Protein AF-A0A8H2XYE6-F1 (afdb_monomer_lite)

Sequence (225 aa):
MPESSPPGSATGNMLPATISQSRPTKGPYEPPSEALVRTLQTTVRYSGKVWWNEWIGDPFLSKKGTPNGGAKGWLRRKFVAYWWLDNMPGVDISDQDKLWYFDGTKIGGQIYTYVNNSSVRNTGGRDPNGLGASKDEPVIKQRTFGHDFWRREHRDKYDEAVEEWKKKHDGKEPNFGDLRKISFDAFVALPEVEKEPWNAKAKEALEASQSQAGAPLPSSFERAK

Secondary structure (DSSP, 8-state):
--------------------------PSP---TT-GGGGS-SS--HHHHHGGGGGTTHHHHTTTT-TTTHHHHHHHHHIIIIIHHHHSTT----HHHHHHHHHHSSHHHHHHHHHHHHHHTT---S-TTSTT--TTS----S---HHHHHHHH-HHHHHHHHHHHHHHTTTPPP-HHHHHHHHHHHHHTS-HHHHHHHHHHHHHHHHHHHHHHHSPP--------

Radius of gyration: 29.34 Å; chains: 1; bounding box: 57×39×127 Å

Foldseek 3Di:
DDDDDDDDDDDDDDDPPPPPPPPPPDDQDDDPPPDPLVVDDLDQDPVLLLVCLVCAAPNQVVQQPDPCCGSLSVVLVCQLPPSCCVPVPPDDDDSSSSSCSLPVGCNSVVNCCQRVVCHVLVQSGDDPPDPRHPPQAQPQDPFFALLVVVCVVPVVLLVVLQVVVCVVVVNDHDDPVRSVVSSVVSLVPDDPVVSVVSRVVRVVVNVVSVVSRVDPRPPPDDPDD

pLDDT: mean 74.36, std 19.51, range [28.98, 95.25]

Structure (mmCIF, N/CA/C/O backbone):
data_AF-A0A8H2XYE6-F1
#
_entry.id   AF-A0A8H2XYE6-F1
#
loop_
_atom_site.group_PDB
_atom_site.id
_atom_site.type_symbol
_atom_site.label_atom_id
_atom_site.label_alt_id
_atom_site.label_comp_id
_atom_site.label_asym_id
_atom_site.label_entity_id
_atom_site.label_seq_id
_atom_site.pdbx_PDB_ins_code
_atom_site.Cartn_x
_atom_site.Cartn_y
_atom_site.Cartn_z
_atom_site.occupancy
_atom_site.B_iso_or_equiv
_atom_site.auth_seq_id
_atom_site.auth_comp_id
_atom_site.auth_asym_id
_atom_site.auth_atom_id
_atom_site.pdbx_PDB_model_num
ATOM 1 N N . MET A 1 1 ? 31.196 -3.917 -91.073 1.00 37.62 1 MET A N 1
ATOM 2 C CA . MET A 1 1 ? 32.294 -3.432 -90.207 1.00 37.62 1 MET A CA 1
ATOM 3 C C . MET A 1 1 ? 31.783 -2.181 -89.503 1.00 37.62 1 MET A C 1
ATOM 5 O O . MET A 1 1 ? 31.254 -1.360 -90.248 1.00 37.62 1 MET A O 1
ATOM 9 N N . PRO A 1 2 ? 31.942 -1.945 -88.187 1.00 46.31 2 PRO A N 1
ATOM 10 C CA . PRO A 1 2 ? 32.247 -2.811 -87.027 1.00 46.31 2 PRO A CA 1
ATOM 11 C C . PRO A 1 2 ? 31.198 -2.625 -85.867 1.00 46.31 2 PRO A C 1
ATOM 13 O O . PRO A 1 2 ? 30.348 -1.747 -85.948 1.00 46.31 2 PRO A O 1
ATOM 16 N N . GLU A 1 3 ? 30.973 -3.619 -84.996 1.00 36.75 3 GLU A N 1
ATOM 17 C CA . GLU A 1 3 ? 31.399 -3.750 -83.570 1.00 36.75 3 GLU A CA 1
ATOM 18 C C . GLU A 1 3 ? 30.429 -3.255 -82.460 1.00 36.75 3 GLU A C 1
ATOM 20 O O . GLU A 1 3 ? 30.119 -2.078 -82.343 1.00 36.75 3 GLU A O 1
ATOM 25 N N . SER A 1 4 ? 30.000 -4.229 -81.638 1.00 36.94 4 SER A N 1
ATOM 26 C CA . SER A 1 4 ? 30.152 -4.353 -80.167 1.00 36.94 4 SER A CA 1
ATOM 27 C C . SER A 1 4 ? 29.680 -3.254 -79.180 1.00 36.94 4 SER A C 1
ATOM 29 O O . SER A 1 4 ? 30.147 -2.124 -79.183 1.00 36.94 4 SER A O 1
ATOM 31 N N . SER A 1 5 ? 28.819 -3.668 -78.230 1.00 42.56 5 SER A N 1
ATOM 32 C CA . SER A 1 5 ? 28.442 -3.025 -76.934 1.00 42.56 5 SER A CA 1
ATOM 33 C C . SER A 1 5 ? 29.624 -2.993 -75.915 1.00 42.56 5 SER A C 1
ATOM 35 O O . SER A 1 5 ? 30.624 -3.633 -76.253 1.00 42.56 5 SER A O 1
ATOM 37 N N . PRO A 1 6 ? 29.580 -2.418 -74.663 1.00 51.03 6 PRO A N 1
ATOM 38 C CA . PRO A 1 6 ? 28.442 -2.159 -73.734 1.00 51.03 6 PRO A CA 1
ATOM 39 C C . PRO A 1 6 ? 28.579 -0.861 -72.834 1.00 51.03 6 PRO A C 1
ATOM 41 O O . PRO A 1 6 ? 29.017 0.150 -73.368 1.00 51.03 6 PRO A O 1
ATOM 44 N N . PRO A 1 7 ? 28.175 -0.798 -71.530 1.00 58.09 7 PRO A N 1
ATOM 45 C CA . PRO A 1 7 ? 26.926 -0.210 -70.994 1.00 58.09 7 PRO A CA 1
ATOM 46 C C . PRO A 1 7 ? 27.121 0.970 -69.989 1.00 58.09 7 PRO A C 1
ATOM 48 O O . PRO A 1 7 ? 28.227 1.202 -69.510 1.00 58.09 7 PRO A O 1
ATOM 51 N N . GLY A 1 8 ? 26.049 1.663 -69.557 1.00 28.98 8 GLY A N 1
ATOM 52 C CA . GLY A 1 8 ? 26.128 2.510 -68.346 1.00 28.98 8 GLY A CA 1
ATOM 53 C C . GLY A 1 8 ? 25.050 3.584 -68.120 1.00 28.98 8 GLY A C 1
ATOM 54 O O . GLY A 1 8 ? 25.030 4.596 -68.801 1.00 28.98 8 GLY A O 1
ATOM 55 N N . SER A 1 9 ? 24.256 3.371 -67.065 1.00 32.16 9 SER A N 1
ATOM 56 C CA . SER A 1 9 ? 23.711 4.350 -66.099 1.00 32.16 9 SER A CA 1
ATOM 57 C C . SER A 1 9 ? 22.730 5.474 -66.499 1.00 32.16 9 SER A C 1
ATOM 59 O O . SER A 1 9 ? 23.094 6.513 -67.028 1.00 32.16 9 SER A O 1
ATOM 61 N N . ALA A 1 10 ? 21.505 5.289 -65.986 1.00 35.12 10 ALA A N 1
ATOM 62 C CA . ALA A 1 10 ? 20.803 6.148 -65.017 1.00 35.12 10 ALA A CA 1
ATOM 63 C C . ALA A 1 10 ? 20.412 7.596 -65.383 1.00 35.12 10 ALA A C 1
ATOM 65 O O . ALA A 1 10 ? 21.234 8.500 -65.425 1.00 35.12 10 ALA A O 1
ATOM 66 N N . THR A 1 11 ? 19.100 7.832 -65.444 1.00 41.25 11 THR A N 1
ATOM 67 C CA . THR A 1 11 ? 18.343 8.916 -64.770 1.00 41.25 11 THR A CA 1
ATOM 68 C C . THR A 1 11 ? 16.859 8.611 -65.048 1.00 41.25 11 THR A C 1
ATOM 70 O O . THR A 1 11 ? 16.470 8.399 -66.184 1.00 41.25 11 THR A O 1
ATOM 73 N N . GLY A 1 12 ? 15.957 8.412 -64.090 1.00 32.56 12 GLY A N 1
ATOM 74 C CA . GLY A 1 12 ? 15.870 9.015 -62.767 1.00 32.56 12 GLY A CA 1
ATOM 75 C C . GLY A 1 12 ? 14.715 10.018 -62.715 1.00 32.56 12 GLY A C 1
ATOM 76 O O . GLY A 1 12 ? 14.930 11.135 -62.281 1.00 32.56 12 GLY A O 1
ATOM 77 N N . ASN A 1 13 ? 13.513 9.641 -63.171 1.00 38.78 13 ASN A N 1
ATOM 78 C CA . ASN A 1 13 ? 12.279 10.399 -62.937 1.00 38.78 13 ASN A CA 1
ATOM 79 C C . ASN A 1 13 ? 11.259 9.482 -62.251 1.00 38.78 13 ASN A C 1
ATOM 81 O O . ASN A 1 13 ? 10.368 8.924 -62.884 1.00 38.78 13 ASN A O 1
ATOM 85 N N . MET A 1 14 ? 11.405 9.318 -60.936 1.00 36.94 14 MET A N 1
ATOM 86 C CA . MET A 1 14 ? 10.290 8.940 -60.075 1.00 36.94 14 MET A CA 1
ATOM 87 C C . MET A 1 14 ? 10.120 10.019 -59.014 1.00 36.94 14 MET A C 1
ATOM 89 O O . MET A 1 14 ? 11.045 10.356 -58.279 1.00 36.94 14 MET A O 1
ATOM 93 N N . LEU A 1 15 ? 8.912 10.569 -59.004 1.00 43.12 15 LEU A N 1
ATOM 94 C CA . LEU A 1 15 ? 8.352 11.462 -58.001 1.00 43.12 15 LEU A CA 1
ATOM 95 C C . LEU A 1 15 ? 8.708 10.975 -56.585 1.00 43.12 15 LEU A C 1
ATOM 97 O O . LEU A 1 15 ? 8.541 9.782 -56.311 1.00 43.12 15 LEU A O 1
ATOM 101 N N . PRO A 1 16 ? 9.123 11.846 -55.650 1.00 39.62 16 PRO A N 1
ATOM 102 C CA . PRO A 1 16 ? 9.131 11.457 -54.255 1.00 39.62 16 PRO A CA 1
ATOM 103 C C . PRO A 1 16 ? 7.673 11.321 -53.811 1.00 39.62 16 PRO A C 1
ATOM 105 O O . PRO A 1 16 ? 6.947 12.305 -53.671 1.00 39.62 16 PRO A O 1
ATOM 108 N N . ALA A 1 17 ? 7.238 10.081 -53.595 1.00 39.84 17 ALA A N 1
ATOM 109 C CA . ALA A 1 17 ? 6.090 9.823 -52.751 1.00 39.84 17 ALA A CA 1
ATOM 110 C C . ALA A 1 17 ? 6.421 10.415 -51.378 1.00 39.84 17 ALA A C 1
ATOM 112 O O . ALA A 1 17 ? 7.273 9.896 -50.655 1.00 39.84 17 ALA A O 1
ATOM 113 N N . THR A 1 18 ? 5.771 11.526 -51.038 1.00 38.59 18 THR A N 1
ATOM 114 C CA . THR A 1 18 ? 5.719 12.045 -49.676 1.00 38.59 18 THR A CA 1
ATOM 115 C C . THR A 1 18 ? 5.009 10.998 -48.830 1.00 38.59 18 THR A C 1
ATOM 117 O O . THR A 1 18 ? 3.802 11.058 -48.602 1.00 38.59 18 THR A O 1
ATOM 120 N N . ILE A 1 19 ? 5.759 9.995 -48.378 1.00 40.09 19 ILE A N 1
ATOM 121 C CA . ILE A 1 19 ? 5.356 9.163 -47.262 1.00 40.09 19 ILE A CA 1
ATOM 122 C C . ILE A 1 19 ? 5.453 10.090 -46.055 1.00 40.09 19 ILE A C 1
ATOM 124 O O . ILE A 1 19 ? 6.488 10.203 -45.398 1.00 40.09 19 ILE A O 1
ATOM 128 N N . SER A 1 20 ? 4.354 10.792 -45.793 1.00 38.19 20 SER A N 1
ATOM 129 C CA . SER A 1 20 ? 4.069 11.357 -44.486 1.00 38.19 20 SER A CA 1
ATOM 130 C C . SER A 1 20 ? 3.920 10.170 -43.535 1.00 38.19 20 SER A C 1
ATOM 132 O O . SER A 1 20 ? 2.824 9.686 -43.263 1.00 38.19 20 SER A O 1
ATOM 134 N N . GLN A 1 21 ? 5.054 9.618 -43.097 1.00 37.59 21 GLN A N 1
ATOM 135 C CA . GLN A 1 21 ? 5.116 8.753 -41.934 1.00 37.59 21 GLN A CA 1
ATOM 136 C C . GLN A 1 21 ? 4.787 9.655 -40.751 1.00 37.59 21 GLN A C 1
ATOM 138 O O . GLN A 1 21 ? 5.663 10.236 -40.109 1.00 37.59 21 GLN A O 1
ATOM 143 N N . SER A 1 22 ? 3.493 9.793 -40.474 1.00 38.56 22 SER A N 1
ATOM 144 C CA . SER A 1 22 ? 3.035 10.148 -39.145 1.00 38.56 22 SER A CA 1
ATOM 145 C C . SER A 1 22 ? 3.695 9.154 -38.195 1.00 38.56 22 SER A C 1
ATOM 147 O O . SER A 1 22 ? 3.320 7.980 -38.164 1.00 38.56 22 SER A O 1
ATOM 149 N N . ARG A 1 23 ? 4.734 9.591 -37.471 1.00 41.25 23 ARG A N 1
ATOM 150 C CA . ARG A 1 23 ? 5.272 8.828 -36.344 1.00 41.25 23 ARG A CA 1
ATOM 151 C C . ARG A 1 23 ? 4.072 8.479 -35.471 1.00 41.25 23 ARG A C 1
ATOM 153 O O . ARG A 1 23 ? 3.424 9.418 -35.003 1.00 41.25 23 ARG A O 1
ATOM 160 N N . PRO A 1 24 ? 3.759 7.194 -35.236 1.00 44.78 24 PRO A N 1
ATOM 161 C CA . PRO A 1 24 ? 2.800 6.881 -34.202 1.00 44.78 24 PRO A CA 1
ATOM 162 C C . PRO A 1 24 ? 3.378 7.472 -32.919 1.00 44.78 24 PRO A C 1
ATOM 164 O O . PRO A 1 24 ? 4.505 7.155 -32.522 1.00 44.78 24 PRO A O 1
ATOM 167 N N . THR A 1 25 ? 2.648 8.407 -32.320 1.00 45.75 25 THR A N 1
ATOM 168 C CA . THR A 1 25 ? 2.842 8.804 -30.933 1.00 45.75 25 THR A CA 1
ATOM 169 C C . THR A 1 25 ? 2.807 7.508 -30.139 1.00 45.75 25 THR A C 1
ATOM 171 O O . THR A 1 25 ? 1.751 6.901 -29.993 1.00 45.75 25 THR A O 1
ATOM 174 N N . LYS A 1 26 ? 3.987 7.002 -29.748 1.00 52.44 26 LYS A N 1
ATOM 175 C CA . LYS A 1 26 ? 4.106 5.732 -29.030 1.00 52.44 26 LYS A CA 1
ATOM 176 C C . LYS A 1 26 ? 3.249 5.855 -27.776 1.00 52.44 26 LYS A C 1
ATOM 178 O O . LYS A 1 26 ? 3.611 6.590 -26.858 1.00 52.44 26 LYS A O 1
ATOM 183 N N . GLY A 1 27 ? 2.106 5.173 -27.773 1.00 63.56 27 GLY A N 1
ATOM 184 C CA . GLY A 1 27 ? 1.338 4.948 -26.561 1.00 63.56 27 GLY A CA 1
ATOM 185 C C . GLY A 1 27 ? 2.218 4.269 -25.506 1.00 63.56 27 GLY A C 1
ATOM 186 O O . GLY A 1 27 ? 3.328 3.816 -25.817 1.00 63.56 27 GLY A O 1
ATOM 187 N N . PRO A 1 28 ? 1.763 4.213 -24.245 1.00 80.31 28 PRO A N 1
ATOM 188 C CA . PRO A 1 28 ? 2.451 3.421 -23.237 1.00 80.31 28 PRO A CA 1
ATOM 189 C C . PRO A 1 28 ? 2.683 2.002 -23.777 1.00 80.31 28 PRO A C 1
ATOM 191 O O . PRO A 1 28 ? 1.804 1.429 -24.417 1.00 80.31 28 PRO A O 1
ATOM 194 N N . TYR A 1 29 ? 3.900 1.487 -23.587 1.00 88.31 29 TYR A N 1
ATOM 195 C CA . TYR A 1 29 ? 4.265 0.138 -24.014 1.00 88.31 29 TYR A CA 1
ATOM 196 C C . TYR A 1 29 ? 3.285 -0.875 -23.421 1.00 88.31 29 TYR A C 1
ATOM 198 O O . TYR A 1 29 ? 3.014 -0.819 -22.224 1.00 88.31 29 TYR A O 1
ATOM 206 N N . GLU A 1 30 ? 2.799 -1.792 -24.253 1.00 90.44 30 GLU A N 1
ATOM 207 C CA . GLU A 1 30 ? 1.877 -2.853 -23.869 1.00 90.44 30 GLU A CA 1
ATOM 208 C C . GLU A 1 30 ? 2.434 -4.183 -24.410 1.00 90.44 30 GLU A C 1
ATOM 210 O O . GLU A 1 30 ? 2.654 -4.294 -25.621 1.00 90.44 30 GLU A O 1
ATOM 215 N N . PRO A 1 31 ? 2.700 -5.183 -23.551 1.00 91.81 31 PRO A N 1
ATOM 216 C CA . PRO A 1 31 ? 3.188 -6.488 -23.978 1.00 91.81 31 PRO A CA 1
ATOM 217 C C . PRO A 1 31 ? 2.189 -7.192 -24.904 1.00 91.81 31 PRO A C 1
ATOM 219 O O . PRO A 1 31 ? 0.978 -7.015 -24.729 1.00 91.81 31 PRO A O 1
ATOM 222 N N . PRO A 1 32 ? 2.640 -8.067 -25.817 1.00 92.44 32 PRO A N 1
ATOM 223 C CA . PRO A 1 32 ? 1.749 -8.972 -26.545 1.00 92.44 32 PRO A CA 1
ATOM 224 C C . PRO A 1 32 ? 0.827 -9.764 -25.605 1.00 92.44 32 PRO A C 1
ATOM 226 O O . PRO A 1 32 ? 1.177 -10.012 -24.449 1.00 92.44 32 PRO A O 1
ATOM 229 N N . SER A 1 33 ? -0.360 -10.159 -26.066 1.00 90.31 33 SER A N 1
ATOM 230 C CA . SER A 1 33 ? -1.360 -10.889 -25.258 1.00 90.31 33 SER A CA 1
ATOM 231 C C . SER A 1 33 ? -0.843 -12.205 -24.669 1.00 90.31 33 SER A C 1
ATOM 233 O O . SER A 1 33 ? -1.236 -12.607 -23.578 1.00 90.31 33 SER A O 1
ATOM 235 N N . GLU A 1 34 ? 0.064 -12.844 -25.390 1.00 90.69 34 GLU A N 1
ATOM 236 C CA . GLU A 1 34 ? 0.706 -14.121 -25.110 1.00 90.69 34 GLU A CA 1
ATOM 237 C C . GLU A 1 34 ? 2.037 -13.969 -24.360 1.00 90.69 34 GLU A C 1
ATOM 239 O O . GLU A 1 34 ? 2.695 -14.964 -24.053 1.00 90.69 34 GLU A O 1
ATOM 244 N N . ALA A 1 35 ? 2.451 -12.734 -24.057 1.00 90.12 35 ALA A N 1
ATOM 245 C CA . ALA A 1 35 ? 3.699 -12.477 -23.358 1.00 90.12 35 ALA A CA 1
ATOM 246 C C . ALA A 1 35 ? 3.690 -13.128 -21.970 1.00 90.12 35 ALA A C 1
ATOM 248 O O . ALA A 1 35 ? 2.752 -12.952 -21.188 1.00 90.12 35 ALA A O 1
ATOM 249 N N . LEU A 1 36 ? 4.785 -13.817 -21.632 1.00 88.81 36 LEU A N 1
ATOM 250 C CA . LEU A 1 36 ? 4.950 -14.520 -20.356 1.00 88.81 36 LEU A CA 1
ATOM 251 C C . LEU A 1 36 ? 4.669 -13.612 -19.152 1.00 88.81 36 LEU A C 1
ATOM 253 O O . LEU A 1 36 ? 4.092 -14.044 -18.163 1.00 88.81 36 LEU A O 1
ATOM 257 N N . VAL A 1 37 ? 5.007 -12.326 -19.256 1.00 89.44 37 VAL A N 1
ATOM 258 C CA . VAL A 1 37 ? 4.776 -11.332 -18.205 1.00 89.44 37 VAL A CA 1
ATOM 259 C C . VAL A 1 37 ? 3.307 -11.209 -17.777 1.00 89.44 37 VAL A C 1
ATOM 261 O O . VAL A 1 37 ? 3.024 -10.896 -16.621 1.00 89.44 37 VAL A O 1
ATOM 264 N N . ARG A 1 38 ? 2.362 -11.497 -18.682 1.00 89.50 38 ARG A N 1
ATOM 265 C CA . ARG A 1 38 ? 0.918 -11.442 -18.415 1.00 89.50 38 ARG A CA 1
ATOM 266 C C . ARG A 1 38 ? 0.406 -12.636 -17.614 1.00 89.50 38 ARG A C 1
ATOM 268 O O . ARG A 1 38 ? -0.674 -12.543 -17.039 1.00 89.50 38 ARG A O 1
ATOM 275 N N . THR A 1 39 ? 1.159 -13.734 -17.556 1.00 88.19 39 THR A N 1
ATOM 276 C CA . THR A 1 39 ? 0.785 -14.936 -16.790 1.00 88.19 39 THR A CA 1
ATOM 277 C C . THR A 1 39 ? 1.317 -14.906 -15.355 1.00 88.19 39 THR A C 1
ATOM 279 O O . THR A 1 39 ? 0.969 -15.758 -14.535 1.00 88.19 39 THR A O 1
ATOM 282 N N . LEU A 1 40 ? 2.154 -13.917 -15.027 1.00 85.25 40 LEU A N 1
ATOM 283 C CA . LEU A 1 40 ? 2.796 -13.797 -13.725 1.00 85.25 40 LEU A CA 1
ATOM 284 C C . LEU A 1 40 ? 1.822 -13.333 -12.631 1.00 85.25 40 LEU A C 1
ATOM 286 O O . LEU A 1 40 ? 0.862 -12.598 -12.860 1.00 85.25 40 LEU A O 1
ATOM 290 N N . GLN A 1 41 ? 2.101 -13.745 -11.393 1.00 83.12 41 GLN A N 1
ATOM 291 C CA . GLN A 1 41 ? 1.258 -13.441 -10.236 1.00 83.12 41 GLN A CA 1
ATOM 292 C C . GLN A 1 41 ? 1.299 -11.955 -9.867 1.00 83.12 41 GLN A C 1
ATOM 294 O O . GLN A 1 41 ? 2.315 -11.459 -9.406 1.00 83.12 41 GLN A O 1
ATOM 299 N N . THR A 1 42 ? 0.165 -11.261 -9.866 1.00 86.31 42 THR A N 1
ATOM 300 C CA . THR A 1 42 ? 0.097 -9.824 -9.521 1.00 86.31 42 THR A CA 1
ATOM 301 C C . THR A 1 42 ? 0.209 -9.507 -8.016 1.00 86.31 42 THR A C 1
ATOM 303 O O . THR A 1 42 ? -0.209 -8.437 -7.560 1.00 86.31 42 THR A O 1
ATOM 306 N N . THR A 1 43 ? 0.748 -10.433 -7.222 1.00 78.88 43 THR A N 1
ATOM 307 C CA . THR A 1 43 ? 0.947 -10.293 -5.776 1.00 78.88 43 THR A CA 1
ATOM 308 C C . THR A 1 43 ? 2.390 -10.611 -5.416 1.00 78.88 43 THR 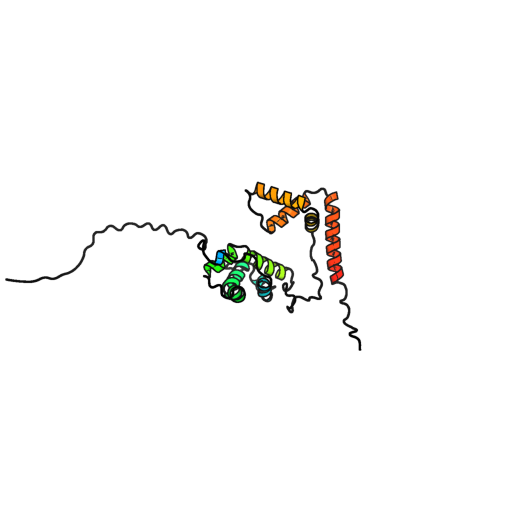A C 1
ATOM 310 O O . THR A 1 43 ? 2.914 -11.663 -5.771 1.00 78.88 43 THR A O 1
ATOM 313 N N . VAL A 1 44 ? 3.026 -9.719 -4.656 1.00 75.62 44 VAL A N 1
ATOM 314 C CA . VAL A 1 44 ? 4.400 -9.919 -4.190 1.00 75.62 44 VAL A CA 1
ATOM 315 C C . VAL A 1 44 ? 4.399 -10.928 -3.044 1.00 75.62 44 VAL A C 1
ATOM 317 O O . VAL A 1 44 ? 3.794 -10.684 -1.991 1.00 75.62 44 VAL A O 1
ATOM 320 N N . ARG A 1 45 ? 5.097 -12.051 -3.241 1.00 74.75 45 ARG A N 1
ATOM 321 C CA . ARG A 1 45 ? 5.336 -13.055 -2.196 1.00 74.75 45 ARG A CA 1
ATOM 322 C C . ARG A 1 45 ? 6.097 -12.450 -1.021 1.00 74.75 45 ARG A C 1
ATOM 324 O O . ARG A 1 45 ? 6.759 -11.424 -1.145 1.00 74.75 45 ARG A O 1
ATOM 331 N N . TYR A 1 46 ? 6.013 -13.108 0.130 1.00 67.88 46 TYR A N 1
ATOM 332 C CA . TYR A 1 46 ? 6.646 -12.626 1.353 1.00 67.88 46 TYR A CA 1
ATOM 333 C C . TYR A 1 46 ? 8.158 -12.399 1.196 1.00 67.88 46 TYR A C 1
ATOM 335 O O . TYR A 1 46 ? 8.635 -11.303 1.480 1.00 67.88 46 TYR A O 1
ATOM 343 N N . SER A 1 47 ? 8.884 -13.383 0.657 1.00 65.81 47 SER A N 1
ATOM 344 C CA . SER A 1 47 ? 10.322 -13.283 0.362 1.00 65.81 47 SER A CA 1
ATOM 345 C C . SER A 1 47 ? 10.654 -12.090 -0.539 1.00 65.81 47 SER A C 1
ATOM 347 O O . SER A 1 47 ? 11.575 -11.330 -0.254 1.00 65.81 47 SER A O 1
ATOM 349 N N . GLY A 1 48 ? 9.821 -11.844 -1.553 1.00 69.12 48 GLY A N 1
ATOM 350 C CA . GLY A 1 48 ? 9.962 -10.692 -2.439 1.00 69.12 48 GLY A CA 1
ATOM 351 C C . GLY A 1 48 ? 9.737 -9.343 -1.764 1.00 69.12 48 GLY A C 1
ATOM 352 O O . GLY A 1 48 ? 10.228 -8.338 -2.267 1.00 69.12 48 GLY A O 1
ATOM 353 N N . LYS A 1 49 ? 9.040 -9.288 -0.623 1.00 78.25 49 LYS A N 1
ATOM 354 C CA . LYS A 1 49 ? 8.957 -8.074 0.207 1.00 78.25 49 LYS A CA 1
ATOM 355 C C . LYS A 1 49 ? 10.194 -7.924 1.090 1.00 78.25 49 LYS A C 1
ATOM 357 O O . LYS A 1 49 ? 10.747 -6.833 1.128 1.00 78.25 49 LYS A O 1
ATOM 362 N N . VAL A 1 50 ? 10.640 -9.009 1.732 1.00 72.19 50 VAL A N 1
ATOM 363 C CA . VAL A 1 50 ? 11.827 -9.033 2.613 1.00 72.19 50 VAL A CA 1
ATOM 364 C C . VAL A 1 50 ? 13.080 -8.539 1.894 1.00 72.19 50 VAL A C 1
ATOM 366 O O . VAL A 1 50 ? 13.860 -7.803 2.487 1.00 72.19 50 VAL A O 1
ATOM 369 N N . TRP A 1 51 ? 13.231 -8.858 0.606 1.00 82.19 51 TRP A N 1
ATOM 370 C CA . TRP A 1 51 ? 14.336 -8.365 -0.225 1.00 82.19 51 TRP A CA 1
ATOM 371 C C . TRP A 1 51 ? 14.523 -6.840 -0.138 1.00 82.19 51 TRP A C 1
ATOM 373 O O . TRP A 1 51 ? 15.637 -6.336 -0.147 1.00 82.19 51 TRP A O 1
ATOM 383 N N . TRP A 1 52 ? 13.435 -6.079 0.007 1.00 84.44 52 TRP A N 1
ATOM 384 C CA . TRP A 1 52 ? 13.500 -4.620 0.066 1.00 84.44 52 TRP A CA 1
ATOM 385 C C . TRP A 1 52 ? 13.905 -4.053 1.429 1.00 84.44 52 TRP A C 1
ATOM 387 O O . TRP A 1 52 ? 14.011 -2.833 1.556 1.00 84.44 52 TRP A O 1
ATOM 397 N N . ASN A 1 53 ? 14.112 -4.892 2.446 1.00 80.44 53 ASN A N 1
ATOM 398 C CA . ASN A 1 53 ? 14.339 -4.426 3.812 1.00 80.44 53 ASN A CA 1
ATOM 399 C C . ASN A 1 53 ? 15.624 -3.620 3.970 1.00 80.44 53 ASN A C 1
ATOM 401 O O . ASN A 1 53 ? 15.625 -2.620 4.679 1.00 80.44 53 ASN A O 1
ATOM 405 N N . GLU A 1 54 ? 16.678 -3.989 3.243 1.00 76.06 54 GLU A N 1
ATOM 406 C CA . GLU A 1 54 ? 17.957 -3.264 3.243 1.00 76.06 54 GLU A CA 1
ATOM 407 C C . GLU A 1 54 ? 17.831 -1.808 2.750 1.00 76.06 54 GLU A C 1
ATOM 409 O O . GLU A 1 54 ? 18.690 -0.969 3.011 1.00 76.06 54 GLU A O 1
ATOM 414 N N . TRP A 1 55 ? 16.740 -1.488 2.050 1.00 81.12 55 TRP A N 1
ATOM 415 C CA . TRP A 1 55 ? 16.481 -0.171 1.477 1.00 81.12 55 TRP A CA 1
ATOM 416 C C . TRP A 1 55 ? 15.486 0.662 2.295 1.00 81.12 55 TRP A C 1
ATOM 418 O O . TRP A 1 55 ? 15.159 1.786 1.906 1.00 81.12 55 TRP A O 1
ATOM 428 N N . ILE A 1 56 ? 14.982 0.126 3.408 1.00 80.88 56 ILE A N 1
ATOM 429 C CA . ILE A 1 56 ? 14.069 0.826 4.315 1.00 80.88 56 ILE A CA 1
ATOM 430 C C . ILE A 1 56 ? 14.822 1.937 5.066 1.00 80.88 56 ILE A C 1
ATOM 432 O O . ILE A 1 56 ? 16.014 1.847 5.332 1.00 80.88 56 ILE A O 1
ATOM 436 N N . GLY A 1 57 ? 14.112 3.015 5.396 1.00 72.69 57 GLY A N 1
ATOM 437 C CA . GLY A 1 57 ? 14.668 4.213 6.024 1.00 72.69 57 GLY A CA 1
ATOM 438 C C . GLY A 1 57 ? 15.275 5.186 5.012 1.00 72.69 57 GLY A C 1
ATOM 439 O O . GLY A 1 57 ? 14.738 5.382 3.913 1.00 72.69 57 GLY A O 1
ATOM 440 N N . ASP A 1 58 ? 16.384 5.812 5.395 1.00 78.75 58 ASP A N 1
ATOM 441 C CA . ASP A 1 58 ? 17.062 6.872 4.640 1.00 78.75 58 ASP A CA 1
ATOM 442 C C . ASP A 1 58 ? 17.466 6.504 3.203 1.00 78.75 58 ASP A C 1
ATOM 444 O O . ASP A 1 58 ? 17.310 7.357 2.317 1.00 78.75 58 ASP A O 1
ATOM 448 N N . PRO A 1 59 ? 17.899 5.265 2.888 1.00 83.38 59 PRO A N 1
ATOM 449 C CA . PRO A 1 59 ? 18.201 4.888 1.509 1.00 83.38 59 PRO A CA 1
ATOM 450 C C . PRO A 1 59 ? 17.024 5.113 0.553 1.00 83.38 59 PRO A C 1
ATOM 452 O O . PRO A 1 59 ? 17.229 5.600 -0.560 1.00 83.38 59 PRO A O 1
ATOM 455 N N . PHE A 1 60 ? 15.795 4.837 0.999 1.00 88.25 60 PHE A N 1
ATOM 456 C CA . PHE A 1 60 ? 14.570 5.112 0.248 1.00 88.25 60 PHE A CA 1
ATOM 457 C C . PHE A 1 60 ? 14.080 6.555 0.418 1.00 88.25 60 PHE A C 1
ATOM 459 O O . PHE A 1 60 ? 13.706 7.200 -0.567 1.00 88.25 60 PHE A O 1
ATOM 466 N N . LEU A 1 61 ? 14.064 7.081 1.648 1.00 86.50 61 LEU A N 1
ATOM 467 C CA . LEU A 1 61 ? 13.524 8.416 1.934 1.00 86.50 61 LEU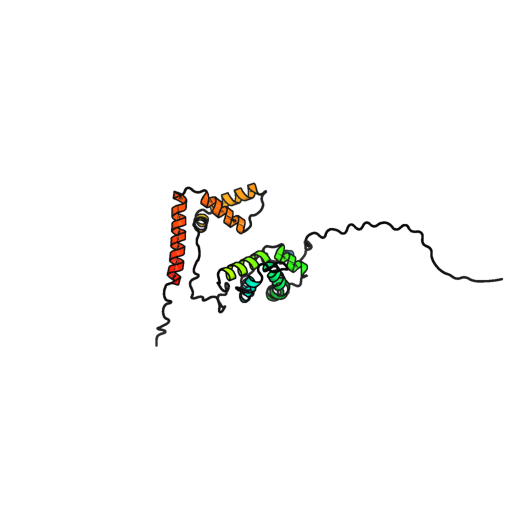 A CA 1
ATOM 468 C C . LEU A 1 61 ? 14.325 9.522 1.238 1.00 86.50 61 LEU A C 1
ATOM 470 O O . LEU A 1 61 ? 13.716 10.442 0.693 1.00 86.50 61 LEU A O 1
ATOM 474 N N . SER A 1 62 ? 15.649 9.372 1.132 1.00 87.69 62 SER A N 1
ATOM 475 C CA . SER A 1 62 ? 16.535 10.293 0.399 1.00 87.69 62 SER A CA 1
ATOM 476 C C . SER A 1 62 ? 16.240 10.386 -1.102 1.00 87.69 62 SER A C 1
ATOM 478 O O . SER A 1 62 ? 16.767 11.265 -1.782 1.00 87.69 62 SER A O 1
ATOM 480 N N . LYS A 1 63 ? 15.416 9.485 -1.654 1.00 90.88 63 LYS A N 1
ATOM 481 C CA . LYS A 1 63 ? 15.008 9.501 -3.069 1.00 90.88 63 LYS A CA 1
ATOM 482 C C . LYS A 1 63 ? 13.679 10.215 -3.289 1.00 90.88 63 LYS A C 1
ATOM 484 O O . LYS A 1 63 ? 13.273 10.421 -4.432 1.00 90.88 63 LYS A O 1
ATOM 489 N N . LYS A 1 64 ? 12.951 10.588 -2.234 1.00 85.75 64 LYS A N 1
ATOM 490 C CA . LYS A 1 64 ? 11.706 11.353 -2.388 1.00 85.75 64 LYS A CA 1
ATOM 491 C C . LYS A 1 64 ? 12.018 12.747 -2.938 1.00 85.75 64 LYS A C 1
ATOM 493 O O . LYS A 1 64 ? 12.953 13.396 -2.495 1.00 85.75 64 LYS A O 1
ATOM 498 N N . GLY A 1 65 ? 11.242 13.187 -3.929 1.00 79.62 65 GLY A N 1
ATOM 499 C CA . GLY A 1 65 ? 11.413 14.501 -4.559 1.00 79.62 65 GLY A CA 1
ATOM 500 C C . GLY A 1 65 ? 12.614 14.633 -5.502 1.00 79.62 65 GLY A C 1
ATOM 501 O O . GLY A 1 65 ? 12.790 15.697 -6.088 1.00 79.62 65 GLY A O 1
ATOM 502 N N . THR A 1 66 ? 13.424 13.586 -5.704 1.00 84.31 66 THR A N 1
ATOM 503 C CA . THR A 1 66 ? 14.561 13.673 -6.631 1.00 84.31 66 THR A CA 1
ATOM 504 C C . THR A 1 66 ? 14.103 13.636 -8.096 1.00 84.31 66 THR A C 1
ATOM 506 O O . THR A 1 66 ? 13.111 12.964 -8.414 1.00 84.31 66 THR A O 1
ATOM 509 N N . PRO A 1 67 ? 14.858 14.263 -9.020 1.00 72.62 67 PRO A N 1
ATOM 510 C CA . PRO A 1 67 ? 14.656 14.103 -10.460 1.00 72.62 67 PRO A CA 1
ATOM 511 C C . PRO A 1 67 ? 14.636 12.621 -10.884 1.00 72.62 67 PRO A C 1
ATOM 513 O O . PRO A 1 67 ? 15.158 11.752 -10.181 1.00 72.62 67 PRO A O 1
ATOM 516 N N . ASN A 1 68 ? 14.039 12.318 -12.042 1.00 74.94 68 ASN A N 1
ATOM 517 C CA . ASN A 1 68 ? 13.889 10.955 -12.591 1.00 74.94 68 ASN A CA 1
ATOM 518 C C . ASN A 1 68 ? 12.931 10.035 -11.807 1.00 74.94 68 ASN A C 1
ATOM 520 O O . ASN A 1 68 ? 13.222 8.857 -11.565 1.00 74.94 68 ASN A O 1
ATOM 524 N N . GLY A 1 69 ? 11.768 10.575 -11.430 1.00 79.44 69 GLY A N 1
ATOM 525 C CA . GLY A 1 69 ? 10.661 9.814 -10.838 1.00 79.44 69 GLY A CA 1
ATOM 526 C C . GLY A 1 69 ? 10.792 9.542 -9.336 1.00 79.44 69 GLY A C 1
ATOM 527 O O . GLY A 1 69 ? 10.038 8.723 -8.804 1.00 79.44 69 GLY A O 1
ATOM 528 N N . GLY A 1 70 ? 11.735 10.200 -8.655 1.00 91.38 70 GLY A N 1
ATOM 529 C CA . GLY A 1 70 ? 11.923 10.105 -7.210 1.00 91.38 70 GLY A CA 1
ATOM 530 C C . GLY A 1 70 ? 12.100 8.672 -6.703 1.00 91.38 70 GLY A C 1
ATOM 531 O O . GLY A 1 70 ? 12.657 7.798 -7.373 1.00 91.38 70 GLY A O 1
ATOM 532 N N . ALA A 1 71 ? 11.549 8.413 -5.519 1.00 89.88 71 ALA A N 1
ATOM 533 C CA . ALA A 1 71 ? 11.625 7.118 -4.859 1.00 89.88 71 ALA A CA 1
ATOM 534 C C . ALA A 1 71 ? 10.973 5.993 -5.681 1.00 89.88 71 ALA A C 1
ATOM 536 O O . ALA A 1 71 ? 11.502 4.885 -5.731 1.00 89.88 71 ALA A O 1
ATOM 537 N N . LYS A 1 72 ? 9.877 6.276 -6.403 1.00 91.50 72 LYS A N 1
ATOM 538 C CA . LYS A 1 72 ? 9.238 5.283 -7.283 1.00 91.50 72 LYS A CA 1
ATOM 539 C C . LYS A 1 72 ? 10.123 4.951 -8.488 1.00 91.50 72 LYS A C 1
ATOM 541 O O . LYS A 1 72 ? 10.291 3.781 -8.810 1.00 91.50 72 LYS A O 1
ATOM 546 N N . GLY A 1 73 ? 10.728 5.952 -9.126 1.00 91.94 73 GLY A N 1
ATOM 547 C CA . GLY A 1 73 ? 11.675 5.749 -10.226 1.00 91.94 73 GLY A CA 1
ATOM 548 C C . GLY A 1 73 ? 12.934 4.995 -9.792 1.00 91.94 73 GLY A C 1
ATOM 549 O O . GLY A 1 73 ? 13.449 4.160 -10.533 1.00 91.94 73 GLY A O 1
ATOM 550 N N . TRP A 1 74 ? 13.406 5.237 -8.570 1.00 93.56 74 TRP A N 1
ATOM 551 C CA . TRP A 1 74 ? 14.512 4.484 -7.984 1.00 93.56 74 TRP A CA 1
ATOM 552 C C . TRP A 1 74 ? 14.149 3.013 -7.730 1.00 93.56 74 TRP A C 1
ATOM 554 O O . TRP A 1 74 ? 14.905 2.131 -8.144 1.00 93.56 74 TRP A O 1
ATOM 564 N N . LEU A 1 75 ? 12.965 2.741 -7.165 1.00 94.25 75 LEU A N 1
ATOM 565 C CA . LEU A 1 75 ? 12.455 1.374 -7.025 1.00 94.25 75 LEU A CA 1
ATOM 566 C C . LEU A 1 75 ? 12.308 0.676 -8.382 1.00 94.25 75 LEU A C 1
ATOM 568 O O . LEU A 1 75 ? 12.713 -0.474 -8.487 1.00 94.25 75 LEU A O 1
ATOM 572 N N . ARG A 1 76 ? 11.818 1.360 -9.432 1.00 94.12 76 ARG A N 1
ATOM 573 C CA . ARG A 1 76 ? 11.731 0.796 -10.799 1.00 94.12 76 ARG A CA 1
ATOM 574 C C . ARG A 1 76 ? 13.083 0.277 -11.288 1.00 94.12 76 ARG A C 1
ATOM 576 O O . ARG A 1 76 ? 13.168 -0.838 -11.787 1.00 94.12 76 ARG A O 1
ATOM 583 N N . ARG A 1 77 ? 14.155 1.056 -11.104 1.00 93.19 77 ARG A N 1
ATOM 584 C CA . ARG A 1 77 ? 15.510 0.646 -11.513 1.00 93.19 77 ARG A CA 1
ATOM 585 C C . ARG A 1 77 ? 16.006 -0.558 -10.719 1.00 93.19 77 ARG A C 1
ATOM 587 O O . ARG A 1 77 ? 16.514 -1.504 -11.308 1.00 93.19 77 ARG A O 1
ATOM 594 N N . LYS A 1 78 ? 15.827 -0.542 -9.394 1.00 91.69 78 LYS A N 1
ATOM 595 C CA . LYS A 1 78 ? 16.196 -1.675 -8.529 1.00 91.69 78 LYS A CA 1
ATOM 596 C C . LYS A 1 78 ? 15.387 -2.933 -8.849 1.00 91.69 78 LYS A C 1
ATOM 598 O O . LYS A 1 78 ? 15.934 -4.031 -8.812 1.00 91.69 78 LYS A O 1
ATOM 603 N N . PHE A 1 79 ? 14.118 -2.757 -9.209 1.00 93.81 79 PHE A N 1
ATOM 604 C CA . PHE A 1 79 ? 13.218 -3.838 -9.570 1.00 93.81 79 PHE A CA 1
ATOM 605 C C . PHE A 1 79 ? 13.719 -4.595 -10.802 1.00 93.81 79 PHE A C 1
ATOM 607 O O . PHE A 1 79 ? 13.871 -5.810 -10.759 1.00 93.81 79 PHE A O 1
ATOM 614 N N . VAL A 1 80 ? 14.022 -3.860 -11.874 1.00 92.12 80 VAL A N 1
ATOM 615 C CA . VAL A 1 80 ? 14.494 -4.428 -13.144 1.00 92.12 80 VAL A CA 1
ATOM 616 C C . VAL A 1 80 ? 15.884 -5.050 -13.006 1.00 92.12 80 VAL A C 1
ATOM 618 O O . VAL A 1 80 ? 16.102 -6.155 -13.492 1.00 92.12 80 VAL A O 1
ATOM 621 N N . ALA A 1 81 ? 16.810 -4.350 -12.341 1.00 85.19 81 ALA A N 1
ATOM 622 C CA . ALA A 1 81 ? 18.221 -4.729 -12.324 1.00 85.19 81 ALA A CA 1
ATOM 623 C C . ALA A 1 81 ? 18.566 -5.843 -11.328 1.00 85.19 81 ALA A C 1
ATOM 625 O O . ALA A 1 81 ? 19.488 -6.606 -11.590 1.00 85.19 81 ALA A O 1
ATOM 626 N N . TYR A 1 82 ? 17.870 -5.920 -10.188 1.00 85.62 82 TYR A N 1
ATOM 627 C CA . TYR A 1 82 ? 18.258 -6.823 -9.097 1.00 85.62 82 TYR A CA 1
ATOM 628 C C . TYR A 1 82 ? 17.092 -7.672 -8.606 1.00 85.62 82 TYR A C 1
ATOM 630 O O . TYR A 1 82 ? 17.166 -8.896 -8.633 1.00 85.62 82 TYR A O 1
ATOM 638 N N . TRP A 1 83 ? 15.977 -7.039 -8.228 1.00 88.19 83 TRP A N 1
ATOM 639 C CA . TRP A 1 83 ? 14.854 -7.765 -7.631 1.00 88.19 83 TRP A CA 1
ATOM 640 C C . TRP A 1 83 ? 14.322 -8.866 -8.554 1.00 88.19 83 TRP A C 1
ATOM 642 O O . TRP A 1 83 ? 14.004 -9.954 -8.079 1.00 88.19 83 TRP A O 1
ATOM 652 N N . TRP A 1 84 ? 14.232 -8.586 -9.860 1.00 87.06 84 TRP A N 1
ATOM 653 C CA . TRP A 1 84 ? 13.760 -9.547 -10.854 1.00 87.06 84 TRP A CA 1
ATOM 654 C C . TRP A 1 84 ? 14.617 -10.810 -10.892 1.00 87.06 84 TRP A C 1
ATOM 656 O O . TRP A 1 84 ? 14.076 -11.910 -10.852 1.00 87.06 84 TRP A O 1
ATOM 666 N N . LEU A 1 85 ? 15.940 -10.644 -10.933 1.00 79.50 85 LEU A N 1
ATOM 667 C CA . LEU A 1 85 ? 16.886 -11.757 -11.001 1.00 79.50 85 LEU A CA 1
ATOM 668 C C . LEU A 1 85 ? 16.763 -12.655 -9.765 1.00 79.50 85 LEU A C 1
ATOM 670 O O . LEU A 1 85 ? 16.704 -13.875 -9.896 1.00 79.50 85 LEU A O 1
ATOM 674 N N . ASP A 1 86 ? 16.630 -12.044 -8.589 1.00 72.00 86 ASP A N 1
ATOM 675 C CA . ASP A 1 86 ? 16.601 -12.772 -7.320 1.00 72.00 86 ASP A CA 1
ATOM 676 C C . ASP A 1 86 ? 15.241 -13.429 -7.029 1.00 72.00 86 ASP A C 1
ATOM 678 O O . ASP A 1 86 ? 15.173 -14.452 -6.349 1.00 72.00 86 ASP A O 1
ATOM 682 N N . ASN A 1 87 ? 14.136 -12.852 -7.519 1.00 78.00 87 ASN A N 1
ATOM 683 C CA . ASN A 1 87 ? 12.779 -13.285 -7.155 1.00 78.00 87 ASN A CA 1
ATOM 684 C C . ASN A 1 87 ? 12.023 -14.008 -8.269 1.00 78.00 87 ASN A C 1
ATOM 686 O O . ASN A 1 87 ? 11.019 -14.665 -7.985 1.00 78.00 87 ASN A O 1
ATOM 690 N N . MET A 1 88 ? 12.490 -13.904 -9.511 1.00 78.94 88 MET A N 1
ATOM 691 C CA . MET A 1 88 ? 11.906 -14.565 -10.677 1.00 78.94 88 MET A CA 1
ATOM 692 C C . MET A 1 88 ? 12.968 -15.411 -11.406 1.00 78.94 88 MET A C 1
ATOM 694 O O . MET A 1 88 ? 13.175 -15.230 -12.610 1.00 78.94 88 MET A O 1
ATOM 698 N N . PRO A 1 89 ? 13.670 -16.331 -10.706 1.00 74.56 89 PRO A N 1
ATOM 699 C CA . PRO A 1 89 ? 14.721 -17.127 -11.326 1.00 74.56 89 PRO A CA 1
ATOM 700 C C . PRO A 1 89 ? 14.140 -17.987 -12.453 1.00 74.56 89 PRO A C 1
ATOM 702 O O . PRO A 1 89 ? 13.111 -18.643 -12.287 1.00 74.56 89 PRO A O 1
ATOM 705 N N . GLY A 1 90 ? 14.797 -17.968 -13.613 1.00 73.19 90 GLY A N 1
ATOM 706 C CA . GLY A 1 90 ? 14.357 -18.701 -14.805 1.00 73.19 90 GLY A CA 1
ATOM 707 C C . GLY A 1 90 ? 13.259 -18.013 -15.624 1.00 73.19 90 GLY A C 1
ATOM 708 O O . GLY A 1 90 ? 12.841 -18.564 -16.638 1.00 73.19 90 GLY A O 1
ATOM 709 N N . VAL A 1 91 ? 12.805 -16.817 -15.230 1.00 83.31 91 VAL A N 1
ATOM 710 C CA . VAL A 1 91 ? 11.884 -15.998 -16.033 1.00 83.31 91 VAL A CA 1
ATOM 711 C C . VAL A 1 91 ? 12.687 -14.949 -16.795 1.00 83.31 91 VAL A C 1
ATOM 713 O O . VAL A 1 91 ? 12.923 -13.840 -16.303 1.00 83.31 91 VAL A O 1
ATOM 716 N N . ASP A 1 92 ? 13.107 -15.318 -18.002 1.00 87.94 92 ASP A N 1
ATOM 717 C CA . ASP A 1 92 ? 13.825 -14.427 -18.909 1.00 87.94 92 ASP A CA 1
ATOM 718 C C . ASP A 1 92 ? 12.842 -13.656 -19.798 1.00 87.94 92 ASP A C 1
ATOM 720 O O . ASP A 1 92 ? 12.161 -14.228 -20.650 1.00 87.94 92 ASP A O 1
ATOM 724 N N . ILE A 1 93 ? 12.719 -12.353 -19.543 1.00 91.75 93 ILE A N 1
ATOM 725 C CA . ILE A 1 93 ? 11.849 -11.436 -20.286 1.00 91.75 93 ILE A CA 1
ATOM 726 C C . ILE A 1 93 ? 12.527 -10.073 -20.441 1.00 91.75 93 ILE A C 1
ATOM 728 O O . ILE A 1 93 ? 13.472 -9.739 -19.717 1.00 91.75 93 ILE A O 1
ATOM 732 N N . SER A 1 94 ? 12.008 -9.251 -21.353 1.00 94.44 94 SER A N 1
ATOM 733 C CA . SER A 1 94 ? 12.576 -7.935 -21.641 1.00 94.44 94 SER A CA 1
ATOM 734 C C . SER A 1 94 ? 12.433 -6.958 -20.468 1.00 94.44 94 SER A C 1
ATOM 736 O O . SER A 1 94 ? 11.491 -7.024 -19.678 1.00 94.44 94 SER A O 1
ATOM 738 N N . ASP A 1 95 ? 13.330 -5.975 -20.377 1.00 94.31 95 ASP A N 1
ATOM 739 C CA . ASP A 1 95 ? 13.211 -4.912 -19.371 1.00 94.31 95 ASP A CA 1
ATOM 740 C C . ASP A 1 95 ? 11.939 -4.069 -19.550 1.00 94.31 95 ASP A C 1
ATOM 742 O O . ASP A 1 95 ? 11.394 -3.562 -18.569 1.00 94.31 95 ASP A O 1
ATOM 746 N N . GLN A 1 96 ? 11.427 -3.948 -20.780 1.00 94.00 96 GLN A N 1
ATOM 747 C CA . GLN A 1 96 ? 10.148 -3.281 -21.038 1.00 94.00 96 GLN A CA 1
ATOM 748 C C . GLN A 1 96 ? 8.980 -4.062 -20.436 1.00 94.00 96 GLN A C 1
ATOM 750 O O . GLN A 1 96 ? 8.127 -3.454 -19.789 1.00 94.00 96 GLN A O 1
ATOM 755 N N . ASP A 1 97 ? 8.986 -5.392 -20.549 1.00 94.56 97 ASP A N 1
ATOM 756 C CA . ASP A 1 97 ? 8.003 -6.248 -19.886 1.00 94.56 97 ASP A CA 1
ATOM 757 C C . ASP A 1 97 ? 8.120 -6.154 -18.363 1.00 94.56 97 ASP A C 1
ATOM 759 O O . ASP A 1 97 ? 7.113 -5.978 -17.682 1.00 94.56 97 ASP A O 1
ATOM 763 N N . LYS A 1 98 ? 9.338 -6.183 -17.804 1.00 95.25 98 LYS A N 1
ATOM 764 C CA . LYS A 1 98 ? 9.551 -6.018 -16.351 1.00 95.25 98 LYS A CA 1
ATOM 765 C C . LYS A 1 98 ? 9.004 -4.679 -15.850 1.00 95.25 98 LYS A C 1
ATOM 767 O O . LYS A 1 98 ? 8.388 -4.617 -14.786 1.00 95.25 98 LYS A O 1
ATOM 772 N N . LEU A 1 99 ? 9.214 -3.601 -16.606 1.00 94.38 99 LEU A N 1
ATOM 773 C CA . LEU A 1 99 ? 8.682 -2.277 -16.277 1.00 94.38 99 LEU A CA 1
ATOM 774 C C . LEU A 1 99 ? 7.161 -2.227 -16.412 1.00 94.38 99 LEU A C 1
ATOM 776 O O . LEU A 1 99 ? 6.495 -1.700 -15.523 1.00 94.38 99 LEU A O 1
ATOM 780 N N . TRP A 1 100 ? 6.596 -2.809 -17.470 1.00 94.88 100 TRP A N 1
ATOM 781 C CA . TRP A 1 100 ? 5.147 -2.937 -17.598 1.00 94.88 100 TRP A CA 1
ATOM 782 C C . TRP A 1 100 ? 4.558 -3.738 -16.438 1.00 94.88 100 TRP A C 1
ATOM 784 O O . TRP A 1 100 ? 3.565 -3.336 -15.848 1.00 94.88 100 TRP A O 1
ATOM 794 N N . TYR A 1 101 ? 5.209 -4.819 -16.024 1.00 93.94 101 TYR A N 1
ATOM 795 C CA . TYR A 1 101 ? 4.781 -5.600 -14.875 1.00 93.94 101 TYR A CA 1
ATOM 796 C C . TYR A 1 101 ? 4.810 -4.787 -13.581 1.00 93.94 101 TYR A C 1
ATOM 798 O O . TYR A 1 101 ? 3.898 -4.880 -12.761 1.00 93.94 101 TYR A O 1
ATOM 806 N N . PHE A 1 102 ? 5.832 -3.954 -13.393 1.00 94.12 102 PHE A N 1
ATOM 807 C CA . PHE A 1 102 ? 5.936 -3.090 -12.223 1.00 94.12 102 PHE A CA 1
ATOM 808 C C . PHE A 1 102 ? 4.848 -2.005 -12.195 1.00 94.12 102 PHE A C 1
ATOM 810 O O . PHE A 1 102 ? 4.236 -1.792 -11.146 1.00 94.12 102 PHE A O 1
ATOM 817 N N . ASP A 1 103 ? 4.615 -1.309 -13.312 1.00 91.94 103 ASP A N 1
ATOM 818 C CA . ASP A 1 103 ? 3.741 -0.126 -13.363 1.00 91.94 103 ASP A CA 1
ATOM 819 C C . ASP A 1 103 ? 2.309 -0.406 -13.816 1.00 91.94 103 ASP A C 1
ATOM 821 O O . ASP A 1 103 ? 1.381 0.233 -13.323 1.00 91.94 103 ASP A O 1
ATOM 825 N N . GLY A 1 104 ? 2.144 -1.328 -14.760 1.00 87.19 104 GLY A N 1
ATOM 826 C CA . GLY A 1 104 ? 0.868 -1.760 -15.328 1.00 87.19 104 GLY A CA 1
ATOM 827 C C . GLY A 1 104 ? 0.120 -2.760 -14.446 1.00 87.19 104 GLY A C 1
ATOM 828 O O . GLY A 1 104 ? -1.086 -2.929 -14.606 1.00 87.19 104 GLY A O 1
ATOM 829 N N . THR A 1 105 ? 0.791 -3.377 -13.464 1.00 88.75 105 THR A N 1
ATOM 830 C CA . THR A 1 105 ? 0.146 -4.237 -12.456 1.00 88.75 105 THR A CA 1
ATOM 831 C C . THR A 1 105 ? 0.218 -3.638 -11.045 1.00 88.75 105 THR A C 1
ATOM 833 O O . THR A 1 105 ? 0.736 -2.547 -10.809 1.00 88.75 105 THR A O 1
ATOM 836 N N . LYS A 1 106 ? -0.297 -4.374 -10.049 1.00 88.38 106 LYS A N 1
ATOM 837 C CA . LYS A 1 106 ? -0.270 -3.967 -8.634 1.00 88.38 106 LYS A CA 1
ATOM 838 C C . LYS A 1 106 ? 1.104 -4.141 -7.969 1.00 88.38 106 LYS A C 1
ATOM 840 O O . LYS A 1 106 ? 1.273 -3.675 -6.842 1.00 88.38 106 LYS A O 1
ATOM 845 N N . ILE A 1 107 ? 2.075 -4.788 -8.618 1.00 91.38 107 ILE A N 1
ATOM 846 C CA . ILE A 1 107 ? 3.366 -5.162 -8.013 1.00 91.38 107 ILE A CA 1
ATOM 847 C C . ILE A 1 107 ? 4.166 -3.943 -7.553 1.00 91.38 107 ILE A C 1
ATOM 849 O O . ILE A 1 107 ? 4.528 -3.862 -6.376 1.00 91.38 107 ILE A O 1
ATOM 853 N N . GLY A 1 108 ? 4.388 -2.959 -8.427 1.00 92.31 108 GLY A N 1
ATOM 854 C CA . GLY A 1 108 ? 5.168 -1.776 -8.066 1.00 92.31 108 GLY A CA 1
ATOM 855 C C . GLY A 1 108 ? 4.507 -0.943 -6.971 1.00 92.31 108 GLY A C 1
ATOM 856 O O . GLY A 1 108 ? 5.188 -0.412 -6.093 1.00 92.31 108 GLY A O 1
ATOM 857 N N . GLY A 1 109 ? 3.171 -0.899 -6.960 1.00 91.81 109 GLY A N 1
ATOM 858 C CA . GLY A 1 109 ? 2.396 -0.303 -5.873 1.00 91.81 109 GLY A CA 1
ATOM 859 C C . GLY A 1 109 ? 2.603 -1.030 -4.542 1.00 91.81 109 GLY A C 1
ATOM 860 O O . GLY A 1 109 ? 2.898 -0.388 -3.538 1.00 91.81 109 GLY A O 1
ATOM 861 N N . GLN A 1 110 ? 2.519 -2.364 -4.531 1.00 91.06 110 GLN A N 1
ATOM 862 C CA . GLN A 1 110 ? 2.734 -3.170 -3.324 1.00 91.06 110 GLN A CA 1
ATOM 863 C C . GLN A 1 110 ? 4.143 -2.988 -2.746 1.00 91.06 110 GLN A C 1
ATOM 865 O O . GLN A 1 110 ? 4.277 -2.816 -1.533 1.00 91.06 110 GLN A O 1
ATOM 870 N N . ILE A 1 111 ? 5.173 -2.988 -3.600 1.00 93.31 111 ILE A N 1
ATOM 871 C CA . ILE A 1 111 ? 6.567 -2.758 -3.193 1.00 93.31 111 ILE A CA 1
ATOM 872 C C . ILE A 1 111 ? 6.725 -1.344 -2.633 1.00 93.31 111 ILE A C 1
ATOM 874 O O . ILE A 1 111 ? 7.210 -1.177 -1.516 1.00 93.31 111 ILE A O 1
ATOM 878 N N . TYR A 1 112 ? 6.265 -0.325 -3.365 1.00 93.88 112 TYR A N 1
ATOM 879 C CA . TYR A 1 112 ? 6.369 1.063 -2.919 1.00 93.88 112 TYR A CA 1
ATOM 880 C C . TYR A 1 112 ? 5.673 1.275 -1.574 1.00 93.88 112 TYR A C 1
ATOM 882 O O . TYR A 1 112 ? 6.257 1.862 -0.668 1.00 93.88 112 TYR A O 1
ATOM 890 N N . THR A 1 113 ? 4.439 0.789 -1.416 1.00 92.19 113 THR A N 1
ATOM 891 C CA . THR A 1 113 ? 3.686 0.915 -0.164 1.00 92.19 113 THR A CA 1
ATOM 892 C C . THR A 1 113 ? 4.391 0.210 0.986 1.00 92.19 113 THR A C 1
ATOM 894 O O . THR A 1 113 ? 4.433 0.763 2.084 1.00 92.19 113 THR A O 1
ATOM 897 N N . TYR A 1 114 ? 4.949 -0.978 0.748 1.00 90.19 114 TYR A N 1
ATOM 898 C CA . TYR A 1 114 ? 5.712 -1.711 1.751 1.00 90.19 114 TYR A CA 1
ATOM 899 C C . TYR A 1 114 ? 6.923 -0.904 2.227 1.00 90.19 114 TYR A C 1
ATOM 901 O O . TYR A 1 114 ? 6.976 -0.535 3.399 1.00 90.19 114 TYR A O 1
ATOM 909 N N . VAL A 1 115 ? 7.824 -0.536 1.310 1.00 89.31 115 VAL A N 1
ATOM 910 C CA . VAL A 1 115 ? 9.047 0.207 1.646 1.00 89.31 115 VAL A CA 1
ATOM 911 C C . VAL A 1 115 ? 8.701 1.556 2.268 1.00 89.31 115 VAL A C 1
ATOM 913 O O . VAL A 1 115 ? 9.193 1.882 3.340 1.00 89.31 115 VAL A O 1
ATOM 916 N N . ASN A 1 116 ? 7.779 2.318 1.673 1.00 91.88 116 ASN A N 1
ATOM 917 C CA . ASN A 1 116 ? 7.385 3.622 2.198 1.00 91.88 116 ASN A CA 1
ATOM 918 C C . ASN A 1 116 ? 6.822 3.541 3.616 1.00 91.88 116 ASN A C 1
ATOM 920 O O . ASN A 1 116 ? 7.221 4.327 4.472 1.00 91.88 116 ASN A O 1
ATOM 924 N N . ASN A 1 117 ? 5.881 2.629 3.867 1.00 87.31 117 ASN A N 1
ATOM 925 C CA . ASN A 1 117 ? 5.271 2.522 5.186 1.00 87.31 117 ASN A CA 1
ATOM 926 C C . ASN A 1 117 ? 6.285 2.048 6.214 1.00 87.31 117 ASN A C 1
ATOM 928 O O . ASN A 1 117 ? 6.286 2.564 7.329 1.00 87.31 117 ASN A O 1
ATOM 932 N N . SER A 1 118 ? 7.146 1.105 5.842 1.00 81.94 118 SER A N 1
ATOM 933 C CA . SER A 1 118 ? 8.163 0.622 6.755 1.00 81.94 118 SER A CA 1
ATOM 934 C C . SER A 1 118 ? 9.229 1.671 7.058 1.00 81.94 118 SER A C 1
ATOM 936 O O . SER A 1 118 ? 9.631 1.761 8.216 1.00 81.94 118 SER A O 1
ATOM 938 N N . SER A 1 119 ? 9.610 2.506 6.084 1.00 79.81 119 SER A N 1
ATOM 939 C CA . SER A 1 119 ? 10.552 3.616 6.282 1.00 79.81 119 SER A CA 1
ATOM 940 C C . SER A 1 119 ? 9.949 4.730 7.129 1.00 79.81 119 SER A C 1
ATOM 942 O O . SER A 1 119 ? 10.562 5.170 8.090 1.00 79.81 119 SER A O 1
ATOM 944 N N . VAL A 1 120 ? 8.727 5.176 6.813 1.00 77.00 120 VAL A N 1
ATOM 945 C CA . VAL A 1 120 ? 8.060 6.267 7.552 1.00 77.00 120 VAL A CA 1
ATOM 946 C C . VAL A 1 120 ? 7.759 5.869 8.996 1.00 77.00 120 VAL A C 1
ATOM 948 O O . VAL A 1 120 ? 7.778 6.714 9.882 1.00 77.00 120 VAL A O 1
ATOM 951 N N . ARG A 1 121 ? 7.473 4.587 9.243 1.00 74.94 121 ARG A N 1
ATOM 952 C CA . ARG A 1 121 ? 7.204 4.063 10.589 1.00 74.94 121 ARG A CA 1
ATOM 953 C C . ARG A 1 121 ? 8.461 3.576 11.308 1.00 74.94 121 ARG A C 1
ATOM 955 O O . ARG A 1 121 ? 8.331 3.067 12.412 1.00 74.94 121 ARG A O 1
ATOM 962 N N . ASN A 1 122 ? 9.629 3.681 10.671 1.00 69.00 122 ASN A N 1
ATOM 963 C CA . ASN A 1 122 ? 10.906 3.183 11.173 1.00 69.00 122 ASN A CA 1
ATOM 964 C C . ASN A 1 122 ? 10.850 1.729 11.687 1.00 69.00 122 ASN A C 1
ATOM 966 O O . ASN A 1 122 ? 11.396 1.398 12.729 1.00 69.00 122 ASN A O 1
ATOM 970 N N . THR A 1 123 ? 10.135 0.859 10.969 1.00 69.00 123 THR A N 1
ATOM 971 C CA . THR A 1 123 ? 9.901 -0.537 11.406 1.00 69.00 123 THR A CA 1
ATOM 972 C C . THR A 1 123 ? 10.977 -1.520 10.948 1.00 69.00 123 THR A C 1
ATOM 974 O O . THR A 1 123 ? 10.842 -2.703 11.218 1.00 69.00 123 THR A O 1
ATOM 977 N N . GLY A 1 124 ? 11.959 -1.093 10.144 1.00 64.69 124 GLY A N 1
ATOM 978 C CA . GLY A 1 124 ? 12.975 -1.993 9.567 1.00 64.69 124 GLY A CA 1
ATOM 979 C C . GLY A 1 124 ? 12.453 -3.043 8.567 1.00 64.69 124 GLY A C 1
ATOM 980 O O . GLY A 1 124 ? 13.244 -3.754 7.956 1.00 64.69 124 GLY A O 1
ATOM 981 N N . GLY A 1 125 ? 11.134 -3.121 8.351 1.00 65.25 125 GLY A N 1
ATOM 982 C CA . GLY A 1 125 ? 10.492 -4.124 7.499 1.00 65.25 125 GLY A CA 1
ATOM 983 C C . GLY A 1 125 ? 9.885 -5.272 8.302 1.00 65.25 125 GLY A C 1
ATOM 984 O O . GLY A 1 125 ? 9.977 -5.333 9.521 1.00 65.25 125 GLY A O 1
ATOM 985 N N . ARG A 1 126 ? 9.201 -6.192 7.618 1.00 61.47 126 ARG A N 1
ATOM 986 C CA . ARG A 1 126 ? 8.817 -7.483 8.195 1.00 61.47 126 ARG A CA 1
ATOM 987 C C . ARG A 1 126 ? 9.901 -8.479 7.815 1.00 61.47 126 ARG A C 1
ATOM 989 O O . ARG A 1 126 ? 9.865 -9.009 6.713 1.00 61.47 126 ARG A O 1
ATOM 996 N N . ASP A 1 127 ? 10.861 -8.722 8.694 1.00 52.41 127 ASP A N 1
ATOM 997 C CA . ASP A 1 127 ? 11.721 -9.900 8.605 1.00 52.41 127 ASP A CA 1
ATOM 998 C C . ASP A 1 127 ? 11.706 -10.631 9.943 1.00 52.41 127 ASP A C 1
ATOM 1000 O O . ASP A 1 127 ? 12.356 -10.165 10.866 1.00 52.41 127 ASP A O 1
ATOM 1004 N N . PRO A 1 128 ? 11.007 -11.768 10.097 1.00 44.53 128 PRO A N 1
ATOM 1005 C CA . PRO A 1 128 ? 11.068 -12.538 11.328 1.00 44.53 128 PRO A CA 1
ATOM 1006 C C . PRO A 1 128 ? 12.503 -12.964 11.676 1.00 44.53 128 PRO A C 1
ATOM 1008 O O . PRO A 1 128 ? 12.755 -13.284 12.828 1.00 44.53 128 PRO A O 1
ATOM 1011 N N . ASN A 1 129 ? 13.446 -12.996 10.736 1.00 40.91 129 ASN A N 1
ATOM 1012 C CA . ASN A 1 129 ? 14.822 -13.433 10.979 1.00 40.91 129 ASN A CA 1
ATOM 1013 C C . ASN A 1 129 ? 15.857 -12.315 10.768 1.00 40.91 129 ASN A C 1
ATOM 1015 O O . ASN A 1 129 ? 17.057 -12.581 10.815 1.00 40.91 129 ASN A O 1
ATOM 1019 N N . GLY A 1 130 ? 15.409 -11.084 10.531 1.00 41.22 130 GLY A N 1
ATOM 1020 C CA . GLY A 1 130 ? 16.276 -9.951 10.242 1.00 41.22 130 GLY A CA 1
ATOM 1021 C C . GLY A 1 130 ? 16.613 -9.204 11.515 1.00 41.22 130 GLY A C 1
ATOM 1022 O O . GLY A 1 130 ? 15.757 -9.027 12.377 1.00 41.22 130 GLY A O 1
ATOM 1023 N N . LEU A 1 131 ? 17.841 -8.693 11.591 1.00 40.72 131 LEU A N 1
ATOM 1024 C CA . LEU A 1 131 ? 18.364 -7.914 12.722 1.00 40.72 131 LEU A CA 1
ATOM 1025 C C . LEU A 1 131 ? 17.519 -6.674 13.095 1.00 40.72 131 LEU A C 1
ATOM 1027 O O . LEU A 1 131 ? 17.784 -6.054 14.117 1.00 40.72 131 LEU A O 1
ATOM 1031 N N . GLY A 1 132 ? 16.531 -6.297 12.274 1.00 39.16 132 GLY A N 1
ATOM 1032 C CA . GLY A 1 132 ? 15.662 -5.137 12.480 1.00 39.16 132 GLY A CA 1
ATOM 1033 C C . GLY A 1 132 ? 14.219 -5.441 12.890 1.00 39.16 132 GLY A C 1
ATOM 1034 O O . GLY A 1 132 ? 13.509 -4.503 13.239 1.00 39.16 132 GLY A O 1
ATOM 1035 N N . ALA A 1 133 ? 13.760 -6.699 12.869 1.00 40.31 133 ALA A N 1
ATOM 1036 C CA . ALA A 1 133 ? 12.525 -7.043 13.566 1.00 40.31 133 ALA A CA 1
ATOM 1037 C C . ALA A 1 133 ? 12.934 -7.653 14.894 1.00 40.31 133 ALA A C 1
ATOM 1039 O O . ALA A 1 133 ? 13.192 -8.852 14.998 1.00 40.31 133 ALA A O 1
ATOM 1040 N N . SER A 1 134 ? 12.996 -6.816 15.920 1.00 39.91 134 SER A N 1
ATOM 1041 C CA . SER A 1 134 ? 12.901 -7.344 17.263 1.00 39.91 134 SER A CA 1
ATOM 1042 C C . SER A 1 134 ? 11.569 -8.103 17.341 1.00 39.91 134 SER A C 1
ATOM 1044 O O . SER A 1 134 ? 10.491 -7.516 17.395 1.00 39.91 134 SER A O 1
ATOM 1046 N N . LYS A 1 135 ? 11.639 -9.437 17.239 1.00 42.31 135 LYS A N 1
ATOM 1047 C CA . LYS A 1 135 ? 10.510 -10.353 17.465 1.00 42.31 135 LYS A CA 1
ATOM 1048 C C . LYS A 1 135 ? 9.939 -10.191 18.878 1.00 42.31 135 LYS A C 1
ATOM 1050 O O . LYS A 1 135 ? 8.816 -10.624 19.121 1.00 42.31 135 LYS A O 1
ATOM 1055 N N . ASP A 1 136 ? 10.704 -9.535 19.745 1.00 44.31 136 ASP A N 1
ATOM 1056 C CA . ASP A 1 136 ? 10.415 -9.290 21.147 1.00 44.31 136 ASP A CA 1
ATOM 1057 C C . ASP A 1 136 ? 9.960 -7.844 21.412 1.00 44.31 136 ASP A C 1
ATOM 1059 O O . ASP A 1 136 ? 9.510 -7.543 22.515 1.00 44.31 136 ASP A O 1
ATOM 1063 N N . GLU A 1 137 ? 10.013 -6.942 20.421 1.00 43.97 137 GLU A N 1
ATOM 1064 C CA . GLU A 1 137 ? 9.494 -5.585 20.569 1.00 43.97 137 GLU A CA 1
ATOM 1065 C C . GLU A 1 137 ? 8.036 -5.527 20.112 1.00 43.97 137 GLU A C 1
ATOM 1067 O O . GLU A 1 137 ? 7.708 -5.823 18.953 1.00 43.97 137 GLU A O 1
ATOM 1072 N N . PRO A 1 138 ? 7.121 -5.118 21.000 1.00 50.03 138 PRO A N 1
ATOM 1073 C CA . PRO A 1 138 ? 5.737 -4.915 20.623 1.00 50.03 138 PRO A CA 1
ATOM 1074 C C . PRO A 1 138 ? 5.664 -3.858 19.517 1.00 50.03 138 PRO A C 1
ATOM 1076 O O . PRO A 1 138 ? 6.169 -2.744 19.651 1.00 50.03 138 PRO A O 1
ATOM 1079 N N . VAL A 1 139 ? 4.999 -4.197 18.407 1.00 51.47 139 VAL A N 1
ATOM 1080 C CA . VAL A 1 139 ? 4.722 -3.238 17.331 1.00 51.47 139 VAL A CA 1
ATOM 1081 C C . VAL A 1 139 ? 3.822 -2.140 17.889 1.00 51.47 139 VAL A C 1
ATOM 1083 O O . VAL A 1 139 ? 2.602 -2.302 17.977 1.00 51.47 139 VAL A O 1
ATOM 1086 N N . ILE A 1 140 ? 4.430 -1.010 18.246 1.00 59.66 140 ILE A N 1
ATOM 1087 C CA . ILE A 1 140 ? 3.731 0.137 18.819 1.00 59.66 140 ILE A CA 1
ATOM 1088 C C . ILE A 1 140 ? 2.862 0.762 17.735 1.00 59.66 140 ILE A C 1
ATOM 1090 O O . ILE A 1 140 ? 3.345 1.399 16.788 1.00 59.66 140 ILE A O 1
ATOM 1094 N N . LYS A 1 141 ? 1.546 0.594 17.847 1.00 59.69 141 LYS A N 1
ATOM 1095 C CA . LYS A 1 141 ? 0.618 1.321 16.987 1.00 59.69 141 LYS A CA 1
ATOM 1096 C C . LYS A 1 141 ? 0.704 2.800 17.347 1.00 59.69 141 LYS A C 1
ATOM 1098 O O . LYS A 1 141 ? 0.485 3.189 18.483 1.00 59.69 141 LYS A O 1
ATOM 1103 N N . GLN A 1 142 ? 1.000 3.629 16.351 1.00 68.00 142 GLN A N 1
ATOM 1104 C CA . GLN A 1 142 ? 0.995 5.088 16.500 1.00 68.00 142 GLN A CA 1
ATOM 1105 C C . GLN A 1 142 ? -0.416 5.673 16.371 1.00 68.00 142 GLN A C 1
ATOM 1107 O O . GLN A 1 142 ? -0.702 6.742 16.898 1.00 68.00 142 GLN A O 1
ATOM 1112 N N . ARG A 1 143 ? -1.297 4.989 15.627 1.00 71.38 143 ARG A N 1
ATOM 1113 C CA . ARG A 1 143 ? -2.689 5.393 15.399 1.00 71.38 143 ARG A CA 1
ATOM 1114 C C . ARG A 1 143 ? -3.582 4.176 15.186 1.00 71.38 143 ARG A C 1
ATOM 1116 O O . ARG A 1 143 ? -3.184 3.203 14.542 1.00 71.38 143 ARG A O 1
ATOM 1123 N N . THR A 1 144 ? -4.812 4.290 15.657 1.00 75.00 144 THR A N 1
ATOM 1124 C CA . THR A 1 144 ? -5.942 3.388 15.419 1.00 75.00 144 THR A CA 1
ATOM 1125 C C . THR A 1 144 ? -7.152 4.251 15.055 1.00 75.00 144 THR A C 1
ATOM 1127 O O . THR A 1 144 ? -7.204 5.430 15.399 1.00 75.00 144 THR A O 1
ATOM 1130 N N . PHE A 1 145 ? -8.112 3.698 14.317 1.00 80.38 145 PHE A N 1
ATOM 1131 C CA . PHE A 1 145 ? -9.294 4.444 13.883 1.00 80.38 145 PHE A CA 1
ATOM 1132 C C . PHE A 1 145 ? -10.554 3.613 14.102 1.00 80.38 145 PHE A C 1
ATOM 1134 O O . PHE A 1 145 ? -10.539 2.416 13.815 1.00 80.38 145 PHE A O 1
ATOM 1141 N N . GLY A 1 146 ? -11.646 4.246 14.543 1.00 79.62 146 GLY A N 1
ATOM 1142 C CA . GLY A 1 146 ? -12.930 3.573 14.774 1.00 79.62 146 GLY A CA 1
ATOM 1143 C C . GLY A 1 146 ? -13.448 2.833 13.537 1.00 79.62 146 GLY A C 1
ATOM 1144 O O . GLY A 1 146 ? -13.809 1.661 13.638 1.00 79.62 146 GLY A O 1
ATOM 1145 N N . HIS A 1 147 ? -13.346 3.446 12.347 1.00 85.94 147 HIS A N 1
ATOM 1146 C CA . HIS A 1 147 ? -13.783 2.824 11.086 1.00 85.94 147 HIS A CA 1
ATOM 1147 C C . HIS A 1 147 ? -13.105 1.474 10.792 1.00 85.94 147 HIS A C 1
ATOM 1149 O O . HIS A 1 147 ? -13.718 0.595 10.189 1.00 85.94 147 HIS A O 1
ATOM 1155 N N . ASP A 1 148 ? -11.853 1.277 11.234 1.00 78.38 148 ASP A N 1
ATOM 1156 C CA . ASP A 1 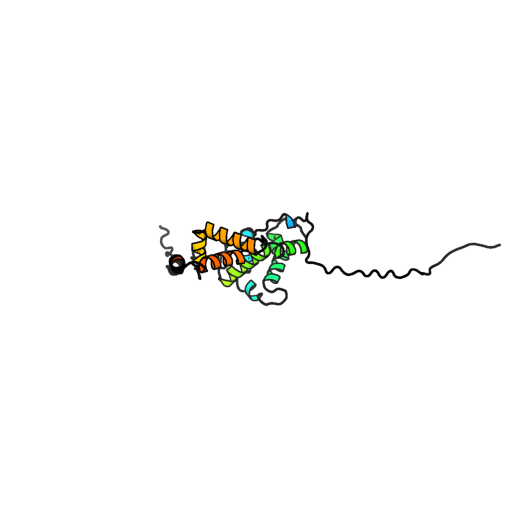148 ? -11.129 0.019 11.026 1.00 78.38 148 ASP A CA 1
ATOM 1157 C C . ASP A 1 148 ? -11.732 -1.128 11.868 1.00 78.38 148 ASP A C 1
ATOM 1159 O O . ASP A 1 148 ? -11.621 -2.287 11.461 1.00 78.38 148 ASP A O 1
ATOM 1163 N N . PHE A 1 149 ? -12.362 -0.828 13.013 1.00 82.12 149 PHE A N 1
ATOM 1164 C CA . PHE A 1 149 ? -13.088 -1.797 13.847 1.00 82.12 149 PHE A CA 1
ATOM 1165 C C . PHE A 1 149 ? -14.527 -1.973 13.378 1.00 82.12 149 PHE A C 1
ATOM 1167 O O . PHE A 1 149 ? -14.953 -3.107 13.178 1.00 82.12 149 PHE A O 1
ATOM 1174 N N . TRP A 1 150 ? -15.223 -0.866 13.112 1.00 85.75 150 TRP A N 1
ATOM 1175 C CA . TRP A 1 150 ? -16.597 -0.886 12.620 1.00 85.75 150 TRP A CA 1
ATOM 1176 C C . TRP A 1 150 ? -16.739 -1.748 11.361 1.00 85.75 150 TRP A C 1
ATOM 1178 O O . TRP A 1 150 ? -17.553 -2.665 11.349 1.00 85.75 150 TRP A O 1
ATOM 1188 N N . ARG A 1 151 ? -15.871 -1.555 10.354 1.00 81.31 151 ARG A N 1
ATOM 1189 C CA . ARG A 1 151 ? -15.889 -2.346 9.109 1.00 81.31 151 ARG A CA 1
ATOM 1190 C C . ARG A 1 151 ? -15.740 -3.852 9.348 1.00 81.31 151 ARG A C 1
ATOM 1192 O O . ARG A 1 151 ? -16.264 -4.647 8.579 1.00 81.31 151 ARG A O 1
ATOM 1199 N N . ARG A 1 152 ? -14.963 -4.265 10.357 1.00 76.50 152 ARG A N 1
ATOM 1200 C CA . ARG A 1 152 ? -14.757 -5.697 10.639 1.00 76.50 152 ARG A CA 1
ATOM 1201 C C . ARG A 1 152 ? -16.014 -6.346 11.203 1.00 76.50 152 ARG A C 1
ATOM 1203 O O . ARG A 1 152 ? -16.232 -7.520 10.934 1.00 76.50 152 ARG A O 1
ATOM 1210 N N . GLU A 1 153 ? -16.792 -5.592 11.973 1.00 78.50 153 GLU A N 1
ATOM 1211 C CA . GLU A 1 153 ? -18.026 -6.078 12.596 1.00 78.50 153 GLU A CA 1
ATOM 1212 C C . GLU A 1 153 ? -19.263 -5.851 11.714 1.00 78.50 153 GLU A C 1
ATOM 1214 O O . GLU A 1 153 ? -20.223 -6.600 11.825 1.00 78.50 153 GLU A O 1
ATOM 1219 N N . HIS A 1 154 ? -19.208 -4.895 10.782 1.00 81.75 154 HIS A N 1
ATOM 1220 C CA . HIS A 1 154 ? -20.289 -4.538 9.855 1.00 81.75 154 HIS A CA 1
ATOM 1221 C C . HIS A 1 154 ? -19.839 -4.726 8.407 1.00 81.75 154 HIS A C 1
ATOM 1223 O O . HIS A 1 154 ? -19.743 -3.779 7.619 1.00 81.75 154 HIS A O 1
ATOM 1229 N N . ARG A 1 155 ? -19.451 -5.962 8.084 1.00 76.50 155 ARG A N 1
ATOM 1230 C CA . ARG A 1 155 ? -18.896 -6.295 6.769 1.00 76.50 155 ARG A CA 1
ATOM 1231 C C . ARG A 1 155 ? -19.935 -6.157 5.658 1.00 76.50 155 ARG A C 1
ATOM 1233 O O . ARG A 1 155 ? -19.601 -5.658 4.595 1.00 76.50 155 ARG A O 1
ATOM 1240 N N . ASP A 1 156 ? -21.169 -6.541 5.944 1.00 78.88 156 ASP A N 1
ATOM 1241 C CA . ASP A 1 156 ? -22.352 -6.352 5.104 1.00 78.88 156 ASP A CA 1
ATOM 1242 C C . ASP A 1 156 ? -22.536 -4.884 4.691 1.00 78.88 156 ASP A C 1
ATOM 1244 O O . ASP A 1 156 ? -22.523 -4.573 3.503 1.00 78.88 156 ASP A O 1
ATOM 1248 N N . LYS A 1 157 ? -22.571 -3.962 5.661 1.00 82.94 157 LYS A N 1
ATOM 1249 C CA . LYS A 1 157 ? -22.727 -2.519 5.399 1.00 82.94 157 LYS A CA 1
ATOM 1250 C C . LYS A 1 157 ? -21.552 -1.939 4.610 1.00 82.94 157 LYS A C 1
ATOM 1252 O O . LYS A 1 157 ? -21.708 -1.011 3.819 1.00 82.94 157 LYS A O 1
ATOM 1257 N N . TYR A 1 158 ? -20.350 -2.460 4.841 1.00 83.75 158 TYR A N 1
ATOM 1258 C CA . TYR A 1 158 ? -19.174 -2.063 4.077 1.00 83.75 158 TYR A CA 1
ATOM 1259 C C . TYR A 1 158 ? -19.215 -2.575 2.634 1.00 83.75 158 TYR A C 1
ATOM 1261 O O . TYR A 1 158 ? -18.903 -1.812 1.721 1.00 83.75 158 TYR A O 1
ATOM 1269 N N . ASP A 1 159 ? -19.601 -3.833 2.423 1.00 83.88 159 ASP A N 1
ATOM 1270 C CA . ASP A 1 159 ? -19.718 -4.426 1.092 1.00 83.88 159 ASP A CA 1
ATOM 1271 C C . ASP A 1 159 ? -20.816 -3.703 0.282 1.00 83.88 159 ASP A C 1
ATOM 1273 O O . ASP A 1 159 ? -20.596 -3.375 -0.884 1.00 83.88 159 ASP A O 1
ATOM 1277 N N . GLU A 1 160 ? -21.931 -3.318 0.914 1.00 89.44 160 GLU A N 1
ATOM 1278 C CA . GLU A 1 160 ? -22.954 -2.446 0.314 1.00 89.44 160 GLU A CA 1
ATOM 1279 C C . GLU A 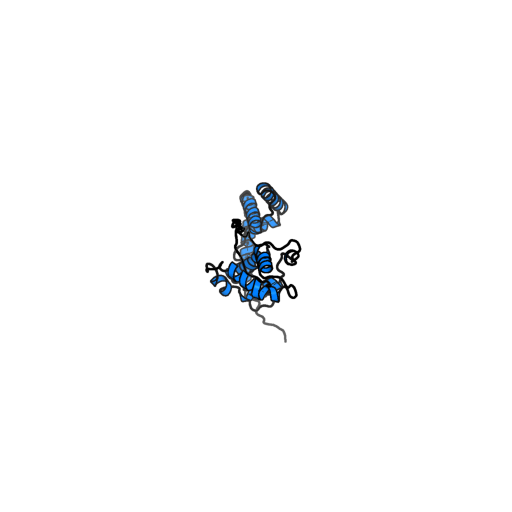1 160 ? -22.382 -1.089 -0.123 1.00 89.44 160 GLU A C 1
ATOM 1281 O O . GLU A 1 160 ? -22.568 -0.677 -1.270 1.00 89.44 160 GLU A O 1
ATOM 1286 N N . ALA A 1 161 ? -21.622 -0.413 0.746 1.00 88.44 161 ALA A N 1
ATOM 1287 C CA . ALA A 1 161 ? -20.988 0.866 0.418 1.00 88.44 161 ALA A CA 1
ATOM 1288 C C . ALA A 1 161 ? -19.962 0.743 -0.726 1.00 88.44 161 ALA A C 1
ATOM 1290 O O . ALA A 1 161 ? -19.805 1.662 -1.536 1.00 88.44 161 ALA A O 1
ATOM 1291 N N . VAL A 1 162 ? -19.266 -0.395 -0.818 1.00 88.00 162 VAL A N 1
ATOM 1292 C CA . VAL A 1 162 ? -18.362 -0.704 -1.933 1.00 88.00 162 VAL A CA 1
ATOM 1293 C C . VAL A 1 162 ? -19.145 -0.883 -3.232 1.00 88.00 162 VAL A C 1
ATOM 1295 O O . VAL A 1 162 ? -18.760 -0.308 -4.249 1.00 88.00 162 VAL A O 1
ATOM 1298 N N . GLU A 1 163 ? -20.256 -1.616 -3.218 1.00 89.69 163 GLU A N 1
ATOM 1299 C CA . GLU A 1 163 ? -21.093 -1.809 -4.406 1.00 89.69 163 GLU A CA 1
ATOM 1300 C C . GLU A 1 163 ? -21.777 -0.508 -4.857 1.00 89.69 163 GLU A C 1
ATOM 1302 O O . GLU A 1 163 ? -21.847 -0.223 -6.056 1.00 89.69 163 GLU A O 1
ATOM 1307 N N . GLU A 1 164 ? -22.211 0.348 -3.930 1.00 91.81 164 GLU A N 1
ATOM 1308 C CA . GLU A 1 164 ? -22.673 1.700 -4.265 1.00 91.81 164 GLU A CA 1
ATOM 1309 C C . GLU A 1 164 ? -21.584 2.540 -4.934 1.00 91.81 164 GLU A C 1
ATOM 1311 O O . GLU A 1 164 ? -21.855 3.264 -5.897 1.00 91.81 164 GLU A O 1
ATOM 1316 N N . TRP A 1 165 ? -20.349 2.447 -4.441 1.00 93.25 165 TRP A N 1
ATOM 1317 C CA . TRP A 1 165 ? -19.216 3.128 -5.052 1.00 93.25 165 TRP A CA 1
ATOM 1318 C C . TRP A 1 165 ? -18.970 2.614 -6.473 1.00 93.25 165 TRP A C 1
ATOM 1320 O O . TRP A 1 165 ? -18.855 3.419 -7.396 1.00 93.25 165 TRP A O 1
ATOM 1330 N N . LYS A 1 166 ? -18.979 1.292 -6.687 1.00 91.06 166 LYS A N 1
ATOM 1331 C CA . LYS A 1 166 ? -18.830 0.700 -8.027 1.00 91.06 166 LYS A CA 1
ATOM 1332 C C . LYS A 1 166 ? -19.909 1.196 -8.985 1.00 91.06 166 LYS A C 1
ATOM 1334 O O . LYS A 1 166 ? -19.584 1.578 -10.105 1.00 91.06 166 LYS A O 1
ATOM 1339 N N . LYS A 1 167 ? -21.171 1.266 -8.544 1.00 93.12 167 LYS A N 1
ATOM 1340 C CA . LYS A 1 167 ? -22.282 1.810 -9.350 1.00 93.12 167 LYS A CA 1
ATOM 1341 C C . LYS A 1 167 ? -22.051 3.268 -9.756 1.00 93.12 167 LYS A C 1
ATOM 1343 O O . LYS A 1 167 ? -22.336 3.627 -10.891 1.00 93.12 167 LYS A O 1
ATOM 1348 N N . LYS A 1 168 ? -21.511 4.098 -8.857 1.00 92.50 168 LYS A N 1
ATOM 1349 C CA . LYS A 1 168 ? -21.177 5.512 -9.128 1.00 92.50 168 LYS A CA 1
ATOM 1350 C C . LYS A 1 168 ? -19.950 5.692 -10.030 1.00 92.50 168 LYS A C 1
ATOM 1352 O O . LYS A 1 168 ? -19.733 6.786 -10.538 1.00 92.50 168 LYS A O 1
ATOM 1357 N N . HIS A 1 169 ? -19.147 4.645 -10.200 1.00 91.69 169 HIS A N 1
ATOM 1358 C CA . HIS A 1 169 ? -17.893 4.659 -10.948 1.00 91.69 169 HIS A CA 1
ATOM 1359 C C . HIS A 1 169 ? -17.888 3.631 -12.090 1.00 91.69 169 HIS A C 1
ATOM 1361 O O . HIS A 1 169 ? -16.855 3.024 -12.373 1.00 91.69 169 HIS A O 1
ATOM 1367 N N . ASP A 1 170 ? -19.041 3.434 -12.736 1.00 91.62 170 ASP A N 1
ATOM 1368 C CA . ASP A 1 170 ? -19.206 2.621 -13.949 1.00 91.62 170 ASP A CA 1
ATOM 1369 C C . ASP A 1 170 ? -18.669 1.182 -13.821 1.00 91.62 170 ASP A C 1
ATOM 1371 O O . ASP A 1 170 ? -18.057 0.631 -14.736 1.00 91.62 170 ASP A O 1
ATOM 1375 N N . GLY A 1 171 ? -18.853 0.564 -12.652 1.00 83.75 171 GLY A N 1
ATOM 1376 C CA . GLY A 1 171 ? -18.415 -0.807 -12.376 1.00 83.75 171 GLY A CA 1
ATOM 1377 C C . GLY A 1 171 ? -16.906 -0.963 -12.169 1.00 83.75 171 GLY A C 1
ATOM 1378 O O . GLY A 1 171 ? -16.411 -2.088 -12.096 1.00 83.75 171 GLY A O 1
ATOM 1379 N N . LYS A 1 172 ? -16.151 0.138 -12.060 1.00 84.62 172 LYS A N 1
ATOM 1380 C CA . LYS A 1 172 ? -14.717 0.091 -11.762 1.00 84.62 172 LYS A CA 1
ATOM 1381 C C . LYS A 1 172 ? -14.466 -0.553 -10.400 1.00 84.62 172 LYS A C 1
ATOM 1383 O O . LYS A 1 172 ? -15.117 -0.222 -9.416 1.00 84.62 172 LYS A O 1
ATOM 1388 N N . GLU A 1 173 ? -13.449 -1.406 -10.320 1.00 82.94 173 GLU A N 1
ATOM 1389 C CA . GLU A 1 173 ? -13.013 -1.989 -9.049 1.00 82.94 173 GLU A CA 1
ATOM 1390 C C . GLU A 1 173 ? -12.174 -0.983 -8.227 1.00 82.94 173 GLU A C 1
ATOM 1392 O O . GLU A 1 173 ? -11.172 -0.458 -8.738 1.00 82.94 173 GLU A O 1
ATOM 1397 N N . PRO A 1 174 ? -12.539 -0.703 -6.959 1.00 75.50 174 PRO A N 1
ATOM 1398 C CA . PRO A 1 174 ? -11.818 0.240 -6.107 1.00 75.50 174 PRO A CA 1
ATOM 1399 C C . PRO A 1 174 ? -10.407 -0.256 -5.766 1.00 75.50 174 PRO A C 1
ATOM 1401 O O . PRO A 1 174 ? -10.167 -1.435 -5.484 1.00 75.50 174 PRO A O 1
ATOM 1404 N N . ASN A 1 175 ? -9.439 0.663 -5.750 1.00 71.12 175 ASN A N 1
ATOM 1405 C CA . ASN A 1 175 ? -8.093 0.359 -5.265 1.00 71.12 175 ASN A CA 1
ATOM 1406 C C . ASN A 1 175 ? -8.040 0.381 -3.719 1.00 71.12 175 ASN A C 1
ATOM 1408 O O . ASN A 1 175 ? -9.004 0.730 -3.047 1.00 71.12 175 ASN A O 1
ATOM 1412 N N . PHE A 1 176 ? -6.902 0.019 -3.118 1.00 63.66 176 PHE A N 1
ATOM 1413 C CA . PHE A 1 176 ? -6.782 -0.047 -1.652 1.00 63.66 176 PHE A CA 1
ATOM 1414 C C . PHE A 1 176 ? -7.039 1.295 -0.939 1.00 63.66 176 PHE A C 1
ATOM 1416 O O . PHE A 1 176 ? -7.591 1.317 0.162 1.00 63.66 176 PHE A O 1
ATOM 1423 N N . GLY A 1 177 ? -6.632 2.409 -1.552 1.00 69.75 177 GLY A N 1
ATOM 1424 C CA . GLY A 1 177 ? -6.919 3.748 -1.042 1.00 69.75 177 GLY A CA 1
ATOM 1425 C C . GLY A 1 177 ? -8.412 4.058 -1.096 1.00 69.75 177 GLY A C 1
ATOM 1426 O O . GLY A 1 177 ? -8.964 4.524 -0.101 1.00 69.75 177 GLY A O 1
ATOM 1427 N N . ASP A 1 178 ? -9.064 3.711 -2.208 1.00 75.94 178 ASP A N 1
ATOM 1428 C CA . ASP A 1 178 ? -10.510 3.878 -2.387 1.00 75.94 178 ASP A CA 1
ATOM 1429 C C . ASP A 1 178 ? -11.282 3.048 -1.354 1.00 75.94 178 ASP A C 1
ATOM 1431 O O . ASP A 1 178 ? -12.124 3.585 -0.649 1.00 75.94 178 ASP A O 1
ATOM 1435 N N . LEU A 1 179 ? -10.921 1.775 -1.162 1.00 76.75 179 LEU A N 1
ATOM 1436 C CA . LEU A 1 179 ? -11.513 0.891 -0.147 1.00 76.75 179 LEU A CA 1
ATOM 1437 C C . LEU A 1 179 ? -11.397 1.468 1.274 1.00 76.75 179 LEU A C 1
ATOM 1439 O O . LEU A 1 179 ? -12.345 1.420 2.061 1.00 76.75 179 LEU A O 1
ATOM 1443 N N . ARG A 1 180 ? -10.236 2.044 1.621 1.00 82.06 180 ARG A N 1
ATOM 1444 C CA . ARG A 1 180 ? -10.055 2.705 2.923 1.00 82.06 180 ARG A CA 1
ATOM 1445 C C . ARG A 1 180 ? -10.922 3.959 3.038 1.00 82.06 180 ARG A C 1
ATOM 1447 O O . ARG A 1 180 ? -11.474 4.192 4.108 1.00 82.06 180 ARG A O 1
ATOM 1454 N N . LYS A 1 181 ? -11.056 4.734 1.960 1.00 87.88 181 LYS A N 1
ATOM 1455 C CA . LYS A 1 181 ? -11.901 5.930 1.923 1.00 87.88 181 LYS A CA 1
ATOM 1456 C C . LYS A 1 181 ? -13.389 5.581 2.026 1.00 87.88 181 LYS A C 1
ATOM 1458 O O . LYS A 1 181 ? -14.055 6.144 2.877 1.00 87.88 181 LYS A O 1
ATOM 1463 N N . ILE A 1 182 ? -13.875 4.597 1.271 1.00 86.62 182 ILE 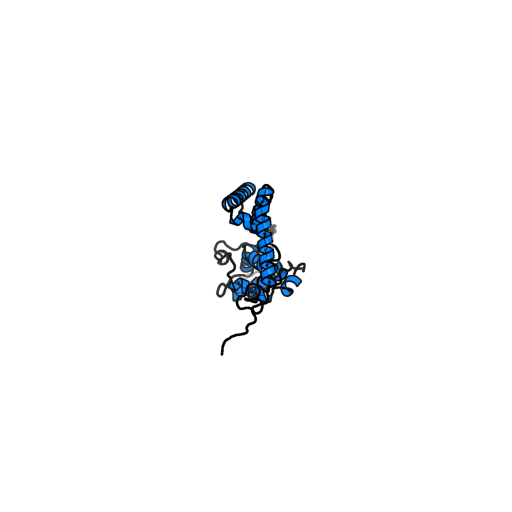A N 1
ATOM 1464 C CA . ILE A 1 182 ? -15.260 4.097 1.335 1.00 86.62 182 ILE A CA 1
ATOM 1465 C C . ILE A 1 182 ? -15.609 3.678 2.767 1.00 86.62 182 ILE A C 1
ATOM 1467 O O . ILE A 1 182 ? -16.625 4.095 3.314 1.00 86.62 182 ILE A O 1
ATOM 1471 N N . SER A 1 183 ? -14.722 2.913 3.413 1.00 83.50 183 SER A N 1
ATOM 1472 C CA . SER A 1 183 ? -14.898 2.508 4.811 1.00 83.50 183 SER A CA 1
ATOM 1473 C C . SER A 1 183 ? -14.956 3.691 5.776 1.00 83.50 183 SER A C 1
ATOM 1475 O O . SER A 1 183 ? -15.666 3.620 6.775 1.00 83.50 183 SER A O 1
ATOM 1477 N N . PHE A 1 184 ? -14.161 4.730 5.529 1.00 89.50 184 PHE A N 1
ATOM 1478 C CA . PHE A 1 184 ? -14.144 5.930 6.353 1.00 89.50 184 PHE A CA 1
ATOM 1479 C C . PHE A 1 184 ? -15.414 6.760 6.143 1.00 89.50 184 PHE A C 1
ATOM 1481 O O . PHE A 1 184 ? -16.049 7.131 7.124 1.00 89.50 184 PHE A O 1
ATOM 1488 N N . ASP A 1 185 ? -15.812 6.991 4.893 1.00 92.69 185 ASP A N 1
ATOM 1489 C CA . ASP A 1 185 ? -16.992 7.781 4.536 1.00 92.69 185 ASP A CA 1
ATOM 1490 C C . ASP A 1 185 ? -18.271 7.131 5.093 1.00 92.69 185 ASP A C 1
ATOM 1492 O O . ASP A 1 185 ? -19.078 7.808 5.730 1.00 92.69 185 ASP A O 1
ATOM 1496 N N . ALA A 1 186 ? -18.408 5.805 4.958 1.00 91.06 186 ALA A N 1
ATOM 1497 C CA . ALA A 1 186 ? -19.522 5.050 5.536 1.00 91.06 186 ALA A CA 1
ATOM 1498 C C . ALA A 1 186 ? -19.565 5.156 7.070 1.00 91.06 186 ALA A C 1
ATOM 1500 O O . ALA A 1 186 ? -20.632 5.315 7.654 1.00 91.06 186 ALA A O 1
ATOM 1501 N N . PHE A 1 187 ? -18.403 5.122 7.725 1.00 92.19 187 PHE A N 1
ATOM 1502 C CA . PHE A 1 187 ? -18.309 5.265 9.176 1.00 92.19 187 PHE A CA 1
ATOM 1503 C C . PHE A 1 187 ? -18.639 6.685 9.655 1.00 92.19 187 PHE A C 1
ATOM 1505 O O . PHE A 1 187 ? -19.301 6.847 10.674 1.00 92.19 187 PHE A O 1
ATOM 1512 N N . VAL A 1 188 ? -18.194 7.723 8.940 1.00 92.81 188 VAL A N 1
ATOM 1513 C CA . VAL A 1 188 ? -18.462 9.128 9.300 1.00 92.81 188 VAL A CA 1
ATOM 1514 C C . VAL A 1 188 ? -19.941 9.483 9.146 1.00 92.81 188 VAL A C 1
ATOM 1516 O O . VAL A 1 188 ? -20.438 10.308 9.914 1.00 92.81 188 VAL A O 1
ATOM 1519 N N . ALA A 1 189 ? -20.636 8.845 8.201 1.00 92.75 189 ALA A N 1
ATOM 1520 C CA . ALA A 1 189 ? -22.068 9.021 7.983 1.00 92.75 189 ALA A CA 1
ATOM 1521 C C . ALA A 1 189 ? -22.946 8.469 9.124 1.00 92.75 189 ALA A C 1
ATOM 1523 O O . ALA A 1 189 ? -24.125 8.814 9.197 1.00 92.75 189 ALA A O 1
ATOM 1524 N N . LEU A 1 190 ? -22.397 7.637 10.017 1.00 90.44 190 LEU A N 1
ATOM 1525 C CA . LEU A 1 190 ? -23.134 7.113 11.165 1.00 90.44 190 LEU A CA 1
ATOM 1526 C C . LEU A 1 190 ? -23.447 8.219 12.194 1.00 90.44 190 LEU A C 1
ATOM 1528 O O . LEU A 1 190 ? -22.648 9.152 12.368 1.00 90.44 190 LEU A O 1
ATOM 1532 N N . PRO A 1 191 ? -24.562 8.094 12.940 1.00 93.75 191 PRO A N 1
ATOM 1533 C CA . PRO A 1 191 ? -24.843 8.943 14.094 1.00 93.75 191 PRO A CA 1
ATOM 1534 C C . PRO A 1 191 ? -23.696 8.927 15.113 1.00 93.75 191 PRO A C 1
ATOM 1536 O O . PRO A 1 191 ? -23.019 7.914 15.283 1.00 93.75 191 PRO A O 1
ATOM 1539 N N . GLU A 1 192 ? -23.484 10.031 15.837 1.00 92.38 192 GLU A N 1
ATOM 1540 C CA . GLU A 1 192 ? -22.377 10.133 16.808 1.00 92.38 192 GLU A CA 1
ATOM 1541 C C . GLU A 1 192 ? -22.427 9.032 17.872 1.00 92.38 192 GLU A C 1
ATOM 1543 O O . GLU A 1 192 ? -21.421 8.372 18.121 1.00 92.38 192 GLU A O 1
ATOM 1548 N N . VAL A 1 193 ? -23.627 8.741 18.379 1.00 92.31 193 VAL A N 1
ATOM 1549 C CA . VAL A 1 193 ? -23.887 7.674 19.357 1.00 92.31 193 VAL A CA 1
ATOM 1550 C C . VAL A 1 193 ? -23.442 6.298 18.844 1.00 92.31 193 VAL A C 1
ATOM 1552 O O . VAL A 1 193 ? -22.961 5.471 19.613 1.00 92.31 193 VAL A O 1
ATOM 1555 N N . GLU A 1 194 ? -23.548 6.045 17.538 1.00 90.12 194 GLU A N 1
ATOM 1556 C CA . GLU A 1 194 ? -23.097 4.786 16.938 1.00 90.12 194 GLU A CA 1
ATOM 1557 C C . GLU A 1 194 ? -21.584 4.756 16.698 1.00 90.12 194 GLU A C 1
ATOM 1559 O O . GLU A 1 194 ? -20.999 3.675 16.681 1.00 90.12 194 GLU A O 1
ATOM 1564 N N . LYS A 1 195 ? -20.931 5.915 16.532 1.00 93.00 195 LYS A N 1
ATOM 1565 C CA . LYS A 1 195 ? -19.476 6.033 16.315 1.00 93.00 195 LYS A CA 1
ATOM 1566 C C . LYS A 1 195 ? -18.678 5.940 17.611 1.00 93.00 195 LYS A C 1
ATOM 1568 O O . LYS A 1 195 ? -17.593 5.350 17.609 1.00 93.00 195 LYS A O 1
ATOM 1573 N N . GLU A 1 196 ? -19.199 6.509 18.698 1.00 92.94 196 GLU A N 1
ATOM 1574 C CA . GLU A 1 196 ? -18.573 6.538 20.025 1.00 92.94 196 GLU A CA 1
ATOM 1575 C C . GLU A 1 196 ? -17.980 5.195 20.481 1.00 92.94 196 GLU A C 1
ATOM 1577 O O . GLU A 1 196 ? -16.785 5.178 20.797 1.00 92.94 196 GLU A O 1
ATOM 1582 N N . PRO A 1 197 ? -18.707 4.058 20.460 1.00 92.69 197 PRO A N 1
ATOM 1583 C CA . PRO A 1 197 ? -18.151 2.784 20.919 1.00 92.69 197 PRO A CA 1
ATOM 1584 C C . PRO A 1 197 ? -16.938 2.336 20.092 1.00 92.69 197 PRO A C 1
ATOM 1586 O O . PRO A 1 197 ? -15.981 1.782 20.633 1.00 92.69 197 PRO A O 1
ATOM 1589 N N . TRP A 1 198 ? -16.912 2.621 18.788 1.00 91.25 198 TRP A N 1
ATOM 1590 C CA . TRP A 1 198 ? -15.781 2.267 17.922 1.00 91.25 198 TRP A CA 1
ATOM 1591 C C . TRP A 1 198 ? -14.584 3.177 18.132 1.00 91.25 198 TRP A C 1
ATOM 1593 O O . TRP A 1 198 ? -13.443 2.719 18.076 1.00 91.25 198 TRP A O 1
ATOM 1603 N N . ASN A 1 199 ? -14.832 4.464 18.368 1.00 91.62 199 ASN A N 1
ATOM 1604 C CA . ASN A 1 199 ? -13.782 5.420 18.693 1.00 91.62 199 ASN A CA 1
ATOM 1605 C C . ASN A 1 199 ? -13.159 5.096 20.058 1.00 91.62 199 ASN A C 1
ATOM 1607 O O . ASN A 1 199 ? -11.933 5.096 20.173 1.00 91.62 199 ASN A O 1
ATOM 1611 N N . ALA A 1 200 ? -13.976 4.726 21.048 1.00 90.50 200 ALA A N 1
ATOM 1612 C CA . ALA A 1 200 ? -13.515 4.234 22.343 1.00 90.50 200 ALA A CA 1
ATOM 1613 C C . ALA A 1 200 ? -12.683 2.952 22.188 1.00 90.50 200 ALA A C 1
ATOM 1615 O O . ALA A 1 200 ? -11.544 2.911 22.645 1.00 90.50 200 ALA A O 1
ATOM 1616 N N . LYS A 1 201 ? -13.178 1.961 21.434 1.00 87.12 201 LYS A N 1
ATOM 1617 C CA . LYS A 1 201 ? -12.447 0.718 21.131 1.00 87.12 201 LYS A CA 1
ATOM 1618 C C . LYS A 1 201 ? -11.124 0.975 20.408 1.00 87.12 201 LYS A C 1
ATOM 1620 O O . LYS A 1 201 ? -10.123 0.310 20.664 1.00 87.12 201 LYS A O 1
ATOM 1625 N N . ALA A 1 202 ? -11.090 1.953 19.502 1.00 86.06 202 ALA A N 1
ATOM 1626 C CA . ALA A 1 202 ? -9.859 2.355 18.836 1.00 86.06 202 ALA A CA 1
ATOM 1627 C C . ALA A 1 202 ? -8.865 2.977 19.820 1.00 86.06 202 ALA A C 1
ATOM 1629 O O . ALA A 1 202 ? -7.688 2.610 19.781 1.00 86.06 202 ALA A O 1
ATOM 1630 N N . LYS A 1 203 ? -9.326 3.869 20.702 1.00 89.50 203 LYS A N 1
ATOM 1631 C CA . LYS A 1 203 ? -8.506 4.486 21.749 1.00 89.50 203 LYS A CA 1
ATOM 1632 C C . LYS A 1 203 ? -7.955 3.438 22.718 1.00 89.50 203 LYS A C 1
ATOM 1634 O O . LYS A 1 203 ? -6.745 3.386 22.895 1.00 89.50 203 LYS A O 1
ATOM 1639 N N . GLU A 1 204 ? -8.797 2.545 23.227 1.00 87.62 204 GLU A N 1
ATOM 1640 C CA . GLU A 1 204 ? -8.386 1.438 24.099 1.00 87.62 204 GLU A CA 1
ATOM 1641 C C . GLU A 1 204 ? -7.342 0.546 23.413 1.00 87.62 204 GLU A C 1
ATOM 1643 O O . GLU A 1 204 ? -6.303 0.231 23.984 1.00 87.62 204 GLU A O 1
ATOM 1648 N N . ALA A 1 205 ? -7.549 0.196 22.140 1.00 78.19 205 ALA A N 1
ATOM 1649 C CA . ALA A 1 205 ? -6.584 -0.600 21.385 1.00 78.19 205 ALA A CA 1
ATOM 1650 C C . ALA A 1 205 ? -5.254 0.134 21.118 1.00 78.19 205 ALA A C 1
ATOM 1652 O O . ALA A 1 205 ? -4.234 -0.522 20.884 1.00 78.19 205 ALA A O 1
ATOM 1653 N N . LEU A 1 206 ? -5.259 1.471 21.088 1.00 80.00 206 LEU A N 1
ATOM 1654 C CA . LEU A 1 206 ? -4.047 2.284 20.989 1.00 80.00 206 LEU A CA 1
ATOM 1655 C C . LEU A 1 206 ? -3.314 2.312 22.327 1.00 80.00 206 LEU A C 1
ATOM 1657 O O . LEU A 1 206 ? -2.121 2.026 22.357 1.00 80.00 206 LEU A O 1
ATOM 1661 N N . GLU A 1 207 ? -4.038 2.590 23.409 1.00 85.62 207 GLU A N 1
ATOM 1662 C CA . GLU A 1 207 ? -3.520 2.605 24.777 1.00 85.62 207 GLU A CA 1
ATOM 1663 C C . GLU A 1 207 ? -2.932 1.243 25.141 1.00 85.62 207 GLU A C 1
ATOM 1665 O O . GLU A 1 207 ? -1.765 1.175 25.500 1.00 85.62 207 GLU A O 1
ATOM 1670 N N . ALA A 1 208 ? -3.649 0.141 24.906 1.00 77.38 208 ALA A N 1
ATOM 1671 C CA . ALA A 1 208 ? -3.138 -1.211 25.125 1.00 77.38 208 ALA A CA 1
ATOM 1672 C C . ALA A 1 208 ? -1.853 -1.489 24.323 1.00 77.38 208 ALA A C 1
ATOM 1674 O O . ALA A 1 208 ? -0.907 -2.076 24.846 1.00 77.38 208 ALA A O 1
ATOM 1675 N N . SER A 1 209 ? -1.785 -1.030 23.067 1.00 69.44 209 SER A N 1
ATOM 1676 C CA . SER A 1 209 ? -0.587 -1.182 22.231 1.00 69.44 209 SER A CA 1
ATOM 1677 C C . SER A 1 209 ? 0.597 -0.350 22.730 1.00 69.44 209 SER A C 1
ATOM 1679 O O . SER A 1 209 ? 1.738 -0.763 22.538 1.00 69.44 209 SER A O 1
ATOM 1681 N N . GLN A 1 210 ? 0.342 0.813 23.330 1.00 74.50 210 GLN A N 1
ATOM 1682 C CA . GLN A 1 210 ? 1.364 1.691 23.901 1.00 74.50 210 GLN A CA 1
ATOM 1683 C C . GLN A 1 210 ? 1.806 1.212 25.291 1.00 74.50 210 GLN A C 1
ATOM 1685 O O . GLN A 1 210 ? 2.997 1.204 25.581 1.00 74.50 210 GLN A O 1
ATOM 1690 N N . SER A 1 211 ? 0.881 0.734 26.125 1.00 72.88 211 SER A N 1
ATOM 1691 C CA . SER A 1 211 ? 1.165 0.155 27.442 1.00 72.88 211 SER A CA 1
ATOM 1692 C C . SER A 1 211 ? 1.973 -1.135 27.341 1.00 72.88 211 SER A C 1
ATOM 1694 O O . SER A 1 211 ? 2.905 -1.323 28.116 1.00 72.88 211 SER A O 1
ATOM 1696 N N . GLN A 1 212 ? 1.688 -1.989 26.352 1.00 62.09 212 GLN A N 1
ATOM 1697 C CA . GLN A 1 212 ? 2.516 -3.168 26.068 1.00 62.09 212 GLN A CA 1
ATOM 1698 C C . GLN A 1 212 ? 3.962 -2.797 25.716 1.00 62.09 212 GLN A C 1
ATOM 1700 O O . GLN A 1 212 ? 4.865 -3.570 26.006 1.00 62.09 212 GLN A O 1
ATOM 1705 N N . ALA A 1 213 ? 4.189 -1.614 25.143 1.00 56.53 213 ALA A N 1
ATOM 1706 C CA . ALA A 1 213 ? 5.516 -1.123 24.789 1.00 56.53 213 ALA A CA 1
ATOM 1707 C C . ALA A 1 213 ? 6.270 -0.423 25.927 1.00 56.53 213 ALA A C 1
ATOM 1709 O O . ALA A 1 213 ? 7.486 -0.281 25.851 1.00 56.53 213 ALA A O 1
ATOM 1710 N N . GLY A 1 214 ? 5.559 0.015 26.971 1.00 51.09 214 GLY A N 1
ATOM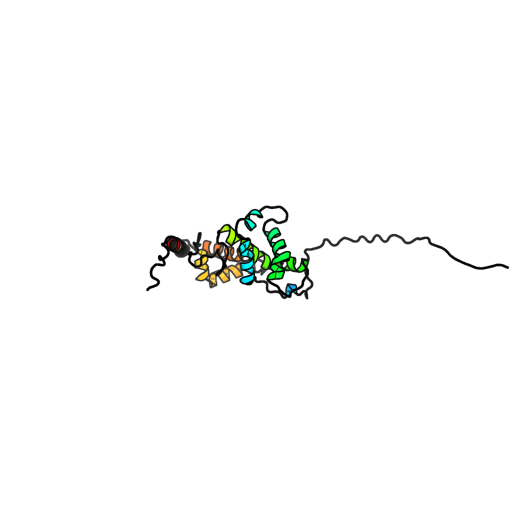 1711 C CA . GLY A 1 214 ? 6.146 0.570 28.194 1.00 51.09 214 GLY A CA 1
ATOM 1712 C C . GLY A 1 214 ? 6.399 -0.468 29.292 1.00 51.09 214 GLY A C 1
ATOM 1713 O O . GLY A 1 214 ? 6.995 -0.133 30.314 1.00 51.09 214 GLY A O 1
ATOM 1714 N N . ALA A 1 215 ? 5.942 -1.711 29.112 1.00 48.59 215 ALA A N 1
ATOM 1715 C CA . ALA A 1 215 ? 6.209 -2.794 30.048 1.00 48.59 215 ALA A CA 1
ATOM 1716 C C . ALA A 1 215 ? 7.684 -3.231 29.929 1.00 48.59 215 ALA A C 1
ATOM 1718 O O . ALA A 1 215 ? 8.134 -3.517 28.816 1.00 48.59 215 ALA A O 1
ATOM 1719 N N . PRO A 1 216 ? 8.450 -3.303 31.037 1.00 41.94 216 PRO A N 1
ATOM 1720 C CA . PRO A 1 216 ? 9.787 -3.880 31.014 1.00 41.94 216 PRO A CA 1
ATOM 1721 C C . PRO A 1 216 ? 9.710 -5.290 30.432 1.00 41.94 216 PRO A C 1
ATOM 1723 O O . PRO A 1 216 ? 8.875 -6.089 30.865 1.00 41.94 216 PRO A O 1
ATOM 1726 N N . LEU A 1 217 ? 10.573 -5.598 29.461 1.00 42.41 217 LEU A N 1
ATOM 1727 C CA . LEU A 1 217 ? 10.740 -6.973 29.004 1.00 42.41 217 LEU A CA 1
ATOM 1728 C C . LEU A 1 217 ? 11.022 -7.847 30.235 1.00 42.41 217 LEU A C 1
ATOM 1730 O O . LEU A 1 217 ? 11.808 -7.424 31.093 1.00 42.41 217 LEU A O 1
ATOM 1734 N N . PRO A 1 218 ? 10.394 -9.031 30.367 1.00 38.91 218 PRO A N 1
ATOM 1735 C CA . PRO A 1 218 ? 10.736 -9.942 31.443 1.00 38.91 218 PRO A CA 1
ATOM 1736 C C . PRO A 1 218 ? 12.238 -10.201 31.360 1.00 38.91 218 PRO A C 1
ATOM 1738 O O . PRO A 1 218 ? 12.739 -10.733 30.370 1.00 38.91 218 PRO A O 1
ATOM 1741 N N . SER A 1 219 ? 12.947 -9.741 32.391 1.00 37.00 219 SER A N 1
ATOM 1742 C CA . SER A 1 219 ? 14.363 -10.001 32.601 1.00 37.00 219 SER A CA 1
ATOM 1743 C C . SER A 1 219 ? 14.590 -11.487 32.364 1.00 37.00 219 SER A C 1
ATOM 1745 O O . SER A 1 219 ? 14.049 -12.314 33.095 1.00 37.00 219 SER A O 1
ATOM 1747 N N . SER A 1 220 ? 15.373 -11.822 31.342 1.00 43.62 220 SER A N 1
ATOM 1748 C CA . SER A 1 220 ? 15.875 -13.166 31.095 1.00 43.62 220 SER A CA 1
ATOM 1749 C C . SER A 1 220 ? 16.859 -13.544 32.207 1.00 43.62 220 SER A C 1
ATOM 1751 O O . SER A 1 220 ? 18.068 -13.607 32.003 1.00 43.62 220 SER A O 1
ATOM 1753 N N . PHE A 1 221 ? 16.332 -13.741 33.409 1.00 43.62 221 PHE A N 1
ATOM 1754 C CA . PHE A 1 221 ? 16.981 -14.364 34.543 1.00 43.62 221 PHE A CA 1
ATOM 1755 C C . PHE A 1 221 ? 16.131 -15.570 34.914 1.00 43.62 221 PHE A C 1
ATOM 1757 O O . PHE A 1 221 ? 14.911 -15.479 34.951 1.00 43.62 221 PHE A O 1
ATOM 1764 N N . GLU A 1 222 ? 16.816 -16.683 35.160 1.00 40.75 222 GLU A N 1
ATOM 1765 C CA . GLU A 1 222 ? 16.284 -18.034 35.379 1.00 40.75 222 GLU A CA 1
ATOM 1766 C C . GLU A 1 222 ? 16.098 -18.885 34.116 1.00 40.75 222 GLU A C 1
ATOM 1768 O O . GLU A 1 222 ? 15.057 -19.487 33.866 1.00 40.75 222 GLU A O 1
ATOM 1773 N N . ARG A 1 223 ? 17.193 -19.083 33.369 1.00 37.75 223 ARG A N 1
ATOM 1774 C CA . ARG A 1 223 ? 17.454 -20.447 32.895 1.00 37.75 223 ARG A CA 1
ATOM 1775 C C . ARG A 1 223 ? 18.108 -21.188 34.066 1.00 37.75 223 ARG A C 1
ATOM 1777 O O . ARG A 1 223 ? 19.238 -20.886 34.440 1.00 37.75 223 ARG A O 1
ATOM 1784 N N . ALA A 1 224 ? 17.299 -22.026 34.707 1.00 39.84 224 ALA A N 1
ATOM 1785 C CA . ALA A 1 224 ? 17.623 -22.828 35.878 1.00 39.84 224 ALA A CA 1
ATOM 1786 C C . ALA A 1 224 ? 18.904 -23.670 35.703 1.00 39.84 224 ALA A C 1
ATOM 1788 O O . ALA A 1 224 ? 19.284 -24.003 34.581 1.00 39.84 224 ALA A O 1
ATOM 1789 N N . LYS A 1 225 ? 19.519 -23.944 36.862 1.00 37.53 225 LYS A N 1
ATOM 1790 C CA . LYS A 1 225 ? 20.761 -24.688 37.135 1.00 37.53 225 LYS A CA 1
ATOM 1791 C C . LYS A 1 225 ? 20.982 -25.949 36.305 1.00 37.53 225 LYS A C 1
ATOM 1793 O O . LYS A 1 225 ? 20.004 -26.702 36.115 1.00 37.53 225 LYS A O 1
#

Organism: NCBI:txid456999